Protein AF-F0F2A5-F1 (afdb_monomer_lite)

Organism: NCBI:txid888741

Foldseek 3Di:
DDDDDDDDDDDDDDDDPDDDPVPPPPDDDDDPPPDDPDDDDDDDDDDDDDDDDDDDDPDPDDPDDPPPPLAAKFKFWEFDQFKIWIDIPQDAIDIFTLDPVRLVVVVVVCVVVVHDLCRYEYEYEPPDPSVVSSLVSSVVVVHFYYYDYPVVLVVQVVVVVDDDDDPRVSRVSRSVCCVPVVHDTDDDDDPVVVVVVVVVVVVVVVVVVVVVVVVVVVPDDPVVD

Radius of gyration: 30.0 Å; chains: 1; bounding box: 107×62×60 Å

Structure (mmCIF, N/CA/C/O backbone):
data_AF-F0F2A5-F1
#
_entry.id   AF-F0F2A5-F1
#
loop_
_atom_site.group_PDB
_atom_site.id
_atom_site.type_symbol
_atom_site.label_atom_id
_atom_site.label_alt_id
_atom_site.label_comp_id
_atom_site.label_asym_id
_atom_site.label_entity_id
_atom_site.label_seq_id
_atom_site.pdbx_PDB_ins_code
_atom_site.Cartn_x
_atom_site.Cartn_y
_atom_site.Cartn_z
_atom_site.occupancy
_atom_site.B_iso_or_equiv
_atom_site.auth_seq_id
_atom_site.auth_comp_id
_atom_site.auth_asym_id
_atom_site.auth_atom_id
_atom_site.pdbx_PDB_model_num
ATOM 1 N N . MET A 1 1 ? 68.738 9.996 -1.872 1.00 34.84 1 MET A N 1
ATOM 2 C CA . MET A 1 1 ? 69.218 11.312 -2.338 1.00 34.84 1 MET A CA 1
ATOM 3 C C . MET A 1 1 ? 68.176 11.886 -3.279 1.00 34.84 1 MET A C 1
ATOM 5 O O . MET A 1 1 ? 67.928 11.238 -4.280 1.00 34.84 1 MET A O 1
ATOM 9 N N . LEU A 1 2 ? 67.623 13.049 -2.901 1.00 33.75 2 LEU A N 1
ATOM 10 C CA . LEU A 1 2 ? 66.872 14.049 -3.689 1.00 33.75 2 LEU A CA 1
ATOM 11 C C . LEU A 1 2 ? 65.630 13.606 -4.492 1.00 33.75 2 LEU A C 1
ATOM 13 O O . LEU A 1 2 ? 65.624 12.571 -5.130 1.00 33.75 2 LEU A O 1
ATOM 17 N N . ALA A 1 3 ? 64.565 14.391 -4.626 1.00 32.94 3 ALA A N 1
ATOM 18 C CA . ALA A 1 3 ? 64.032 15.548 -3.909 1.00 32.94 3 ALA A CA 1
ATOM 19 C C . ALA A 1 3 ? 62.610 15.774 -4.459 1.00 32.94 3 ALA A C 1
ATOM 21 O O . ALA A 1 3 ? 62.346 15.538 -5.638 1.00 32.94 3 ALA A O 1
ATOM 22 N N . CYS A 1 4 ? 61.713 16.243 -3.597 1.00 30.41 4 CYS A N 1
ATOM 23 C CA . CYS A 1 4 ? 60.381 16.722 -3.939 1.00 30.41 4 CYS A CA 1
ATOM 24 C C . CYS A 1 4 ? 60.422 17.899 -4.926 1.00 30.41 4 CYS A C 1
ATOM 26 O O . CYS A 1 4 ? 61.279 18.769 -4.807 1.00 30.41 4 CYS A O 1
ATOM 28 N N . ASN A 1 5 ? 59.401 18.009 -5.779 1.00 36.31 5 ASN A N 1
ATOM 29 C CA . ASN A 1 5 ? 58.806 19.305 -6.100 1.00 36.31 5 ASN A CA 1
ATOM 30 C C . ASN A 1 5 ? 57.316 19.131 -6.396 1.00 36.31 5 ASN A C 1
ATOM 32 O O . ASN A 1 5 ? 56.919 18.420 -7.317 1.00 36.31 5 ASN A O 1
ATOM 36 N N . GLY A 1 6 ? 56.498 19.753 -5.549 1.00 33.91 6 GLY A N 1
ATOM 37 C CA . GLY A 1 6 ? 55.050 19.708 -5.628 1.00 33.91 6 GLY A CA 1
ATOM 38 C C . GLY A 1 6 ? 54.470 20.732 -6.596 1.00 33.91 6 GLY A C 1
ATOM 39 O O . GLY A 1 6 ? 55.042 21.794 -6.827 1.00 33.91 6 GLY A O 1
ATOM 40 N N . LYS A 1 7 ? 53.259 20.433 -7.068 1.00 34.09 7 LYS A N 1
ATOM 41 C CA . LYS A 1 7 ? 52.213 21.428 -7.314 1.00 34.09 7 LYS A CA 1
ATOM 42 C C . LYS A 1 7 ? 50.876 20.842 -6.865 1.00 34.09 7 LYS A C 1
ATOM 44 O O . LYS A 1 7 ? 50.395 19.868 -7.432 1.00 34.09 7 LYS A O 1
ATOM 49 N N . GLN A 1 8 ? 50.304 21.441 -5.823 1.00 34.56 8 GLN A N 1
ATOM 50 C CA . GLN A 1 8 ? 48.885 21.336 -5.494 1.00 34.56 8 GLN A CA 1
ATOM 51 C C . GLN A 1 8 ? 48.076 22.108 -6.541 1.00 34.56 8 GLN A C 1
ATOM 53 O O . GLN A 1 8 ? 48.405 23.252 -6.852 1.00 34.56 8 GLN A O 1
ATOM 58 N N . VAL A 1 9 ? 46.991 21.508 -7.030 1.00 36.41 9 VAL A N 1
ATOM 59 C CA . VAL A 1 9 ? 45.884 22.226 -7.673 1.00 36.41 9 VAL A CA 1
ATOM 60 C C . VAL A 1 9 ? 44.571 21.585 -7.216 1.00 36.41 9 VAL A C 1
ATOM 62 O O . VAL A 1 9 ? 44.433 20.365 -7.221 1.00 36.41 9 VAL A O 1
ATOM 65 N N . ALA A 1 10 ? 43.661 22.429 -6.731 1.00 34.03 10 ALA A N 1
ATOM 66 C CA . ALA A 1 10 ? 42.375 22.102 -6.114 1.00 34.03 10 ALA A CA 1
ATOM 67 C C . ALA A 1 10 ? 41.340 21.532 -7.120 1.00 34.03 10 ALA A C 1
ATOM 69 O O . ALA A 1 10 ? 41.515 21.707 -8.328 1.00 34.03 10 ALA A O 1
ATOM 70 N N . PRO A 1 11 ? 40.248 20.881 -6.659 1.00 34.78 11 PRO A N 1
ATOM 71 C CA . PRO A 1 11 ? 39.279 20.231 -7.534 1.00 34.78 11 PRO A CA 1
ATOM 72 C C . PRO A 1 11 ? 38.278 21.259 -8.074 1.00 34.78 11 PRO A C 1
ATOM 74 O O . PRO A 1 11 ? 37.556 21.900 -7.312 1.00 34.78 11 PRO A O 1
ATOM 77 N N . ALA A 1 12 ? 38.218 21.408 -9.394 1.00 35.41 12 ALA A N 1
ATOM 78 C CA . ALA A 1 12 ? 37.236 22.252 -10.060 1.00 35.41 12 ALA A CA 1
ATOM 79 C C . ALA A 1 12 ? 36.215 21.390 -10.811 1.00 35.41 12 ALA A C 1
ATOM 81 O O . ALA A 1 12 ? 36.568 20.680 -11.745 1.00 35.41 12 ALA A O 1
ATOM 82 N N . GLY A 1 13 ? 34.946 21.525 -10.417 1.00 31.55 13 GLY A N 1
ATOM 83 C CA . GLY A 1 13 ? 33.798 21.389 -11.314 1.00 31.55 13 GLY A CA 1
ATOM 84 C C . GLY A 1 13 ? 33.311 19.969 -11.591 1.00 31.55 13 GLY A C 1
ATOM 85 O O . GLY A 1 13 ? 33.908 19.222 -12.357 1.00 31.55 13 GLY A O 1
ATOM 86 N N . GLY A 1 14 ? 32.144 19.636 -11.034 1.00 36.84 14 GLY A N 1
ATOM 87 C CA . GLY A 1 14 ? 31.365 18.475 -11.449 1.00 36.84 14 GLY A CA 1
ATOM 88 C C . GLY A 1 14 ? 31.035 18.548 -12.939 1.00 36.84 14 GLY A C 1
ATOM 89 O O . GLY A 1 14 ? 30.341 19.459 -13.390 1.00 36.84 14 GLY A O 1
ATOM 90 N N . GLN A 1 15 ? 31.527 17.575 -13.702 1.00 32.38 15 GLN A N 1
ATOM 91 C CA . GLN A 1 15 ? 31.054 17.336 -15.055 1.00 32.38 15 GLN A CA 1
ATOM 92 C C . GLN A 1 15 ? 29.705 16.627 -14.971 1.00 32.38 15 GLN A C 1
ATOM 94 O O . GLN A 1 15 ? 29.589 15.511 -14.465 1.00 32.38 15 GLN A O 1
ATOM 99 N N . ALA A 1 16 ? 28.679 17.315 -15.463 1.00 36.19 16 ALA A N 1
ATOM 100 C CA . ALA A 1 16 ? 27.407 16.713 -15.802 1.00 36.19 16 ALA A CA 1
ATOM 101 C C . ALA A 1 16 ? 27.657 15.517 -16.732 1.00 36.19 16 ALA A C 1
ATOM 103 O O . ALA A 1 16 ? 28.331 15.638 -17.756 1.00 36.19 16 ALA A O 1
ATOM 104 N N . PHE A 1 17 ? 27.125 14.363 -16.342 1.00 32.00 17 PHE A N 1
ATOM 105 C CA . PHE A 1 17 ? 27.156 13.127 -17.110 1.00 32.00 17 PHE A CA 1
ATOM 106 C C . PHE A 1 17 ? 26.216 13.294 -18.318 1.00 32.00 17 PHE A C 1
ATOM 108 O O . PHE A 1 17 ? 25.032 12.970 -18.259 1.00 32.00 17 PHE A O 1
ATOM 115 N N . TRP A 1 18 ?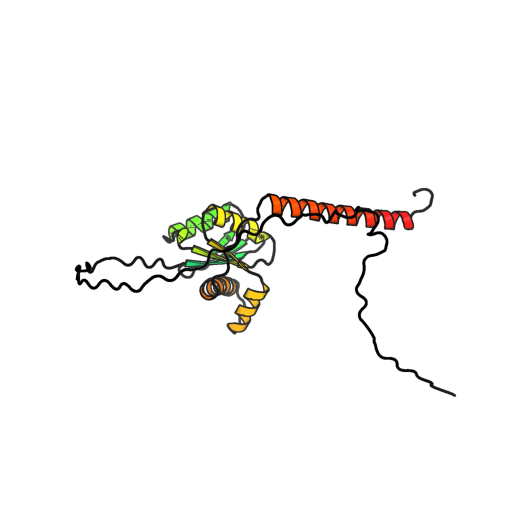 26.713 13.912 -19.389 1.00 32.75 18 TRP A N 1
ATOM 116 C CA . TRP A 1 18 ? 26.010 13.991 -20.669 1.00 32.75 18 TRP A CA 1
ATOM 117 C C . TRP A 1 18 ? 26.040 12.612 -21.346 1.00 32.75 18 TRP A C 1
ATOM 119 O O . TRP A 1 18 ? 27.071 11.936 -21.286 1.00 32.75 18 TRP A O 1
ATOM 129 N N . PRO A 1 19 ? 24.945 12.151 -21.976 1.00 39.91 19 PRO A N 1
ATOM 130 C CA . PRO A 1 19 ? 24.911 10.820 -22.563 1.00 39.91 19 PRO A CA 1
ATOM 131 C C . PRO A 1 19 ? 25.850 10.728 -23.775 1.00 39.91 19 PRO A C 1
ATOM 133 O O . PRO A 1 19 ? 26.083 11.705 -24.488 1.00 39.91 19 PRO A O 1
ATOM 136 N N . HIS A 1 20 ? 26.376 9.521 -23.994 1.00 40.44 20 HIS A N 1
ATOM 137 C CA . HIS A 1 20 ? 27.252 9.140 -25.104 1.00 40.44 20 HIS A CA 1
ATOM 138 C C . HIS A 1 20 ? 26.729 9.642 -26.478 1.00 40.44 20 HIS A C 1
ATOM 140 O O . HIS A 1 20 ? 25.516 9.648 -26.708 1.00 40.44 20 HIS A O 1
ATOM 146 N N . PRO A 1 21 ? 27.615 9.971 -27.443 1.00 44.00 21 PRO A N 1
ATOM 147 C CA . PRO A 1 21 ? 27.269 10.539 -28.759 1.00 44.00 21 PRO A CA 1
ATOM 148 C C . PRO A 1 21 ? 26.365 9.673 -29.661 1.00 44.00 21 PRO A C 1
ATOM 150 O O . PRO A 1 21 ? 25.953 10.115 -30.732 1.00 44.00 21 PRO A O 1
ATOM 153 N N . THR A 1 22 ? 26.007 8.456 -29.250 1.00 48.22 22 THR A N 1
ATOM 154 C CA . THR A 1 22 ? 25.035 7.599 -29.947 1.00 48.22 22 THR A CA 1
ATOM 155 C C . THR A 1 22 ? 23.576 8.011 -29.715 1.00 48.22 22 THR A C 1
ATOM 157 O O . THR A 1 22 ? 22.706 7.607 -30.485 1.00 48.22 22 THR A O 1
ATOM 160 N N . TYR A 1 23 ? 23.293 8.863 -28.722 1.00 43.56 23 TYR A N 1
ATOM 161 C CA . TYR A 1 23 ? 21.927 9.252 -28.342 1.00 43.56 23 TYR A CA 1
ATOM 162 C C . TYR A 1 23 ? 21.197 10.112 -29.399 1.00 43.56 23 TYR A C 1
ATOM 164 O O . TYR A 1 23 ? 19.971 10.103 -29.472 1.00 43.56 23 TYR A O 1
ATOM 172 N N . ALA A 1 24 ? 21.932 10.821 -30.264 1.00 42.78 24 ALA A N 1
ATOM 173 C CA . ALA A 1 24 ? 21.365 11.785 -31.215 1.00 42.78 24 ALA A CA 1
ATOM 174 C C . ALA A 1 24 ? 20.852 11.179 -32.540 1.00 42.78 24 ALA A C 1
ATOM 176 O O . ALA A 1 24 ? 20.205 11.879 -33.313 1.00 42.78 24 ALA A O 1
ATOM 177 N N . LYS A 1 25 ? 21.132 9.899 -32.836 1.00 44.09 25 LYS A N 1
ATOM 178 C CA . LYS A 1 25 ? 20.792 9.287 -34.140 1.00 44.09 25 LYS A CA 1
ATOM 179 C C . LYS A 1 25 ? 19.438 8.571 -34.192 1.00 44.09 25 LYS A C 1
ATOM 181 O O . LYS A 1 25 ? 19.001 8.220 -35.281 1.00 44.09 25 LYS A O 1
ATOM 186 N N . ILE A 1 26 ? 18.788 8.333 -33.051 1.00 47.97 26 ILE A N 1
ATOM 187 C CA . ILE A 1 26 ? 17.605 7.451 -32.979 1.00 47.97 26 ILE A CA 1
ATOM 188 C C . ILE A 1 26 ? 16.279 8.237 -32.938 1.00 47.97 26 ILE A C 1
ATOM 190 O O . ILE A 1 26 ? 15.243 7.695 -33.310 1.00 47.97 26 ILE A O 1
ATOM 194 N N . TYR A 1 27 ? 16.292 9.524 -32.576 1.00 38.72 27 TYR A N 1
ATOM 195 C CA . TYR A 1 27 ? 15.081 10.352 -32.500 1.00 38.72 27 TYR A CA 1
ATOM 196 C C . TYR A 1 27 ? 15.219 11.613 -33.371 1.00 38.72 27 TYR A C 1
ATOM 198 O O . TYR A 1 27 ? 16.133 12.401 -33.123 1.00 38.72 27 TYR A O 1
ATOM 206 N N . PRO A 1 28 ? 14.344 11.852 -34.371 1.00 44.12 28 PRO A N 1
ATOM 207 C CA . PRO A 1 28 ? 14.280 13.156 -35.026 1.00 44.12 28 PRO A CA 1
ATOM 208 C C . PRO A 1 28 ? 13.810 14.227 -34.022 1.00 44.12 28 PRO A C 1
ATOM 210 O O . PRO A 1 28 ? 13.058 13.906 -33.095 1.00 44.12 28 PRO A O 1
ATOM 213 N N . PRO A 1 29 ? 14.234 15.496 -34.173 1.00 45.19 29 PRO A N 1
ATOM 214 C CA . PRO A 1 29 ? 13.817 16.568 -33.277 1.00 45.19 29 PRO A CA 1
ATOM 215 C C . PRO A 1 29 ? 12.296 16.745 -33.352 1.00 45.19 29 PRO A C 1
ATOM 217 O O . PRO A 1 29 ? 11.727 16.926 -34.426 1.00 45.19 29 PRO A O 1
ATOM 220 N N . TYR A 1 30 ? 11.636 16.679 -32.200 1.00 47.25 30 TYR A N 1
ATOM 221 C CA . TYR A 1 30 ? 10.220 17.003 -32.060 1.00 47.25 30 TYR A CA 1
ATOM 222 C C . TYR A 1 30 ? 9.990 18.482 -32.418 1.00 47.25 30 TYR A C 1
ATOM 224 O O . TYR A 1 30 ? 10.657 19.369 -31.883 1.00 47.25 30 TYR A O 1
ATOM 232 N N . ASP A 1 31 ? 9.052 18.745 -33.332 1.00 40.72 31 ASP A N 1
ATOM 233 C CA . ASP A 1 31 ? 8.634 20.098 -33.718 1.00 40.72 31 ASP A CA 1
ATOM 234 C C . ASP A 1 31 ? 7.967 20.786 -32.517 1.00 40.72 31 ASP A C 1
ATOM 236 O O . ASP A 1 31 ? 6.929 20.352 -32.017 1.00 40.72 31 ASP A O 1
ATOM 240 N N . THR A 1 32 ? 8.586 21.854 -32.016 1.00 43.62 32 THR A N 1
ATOM 241 C CA . THR A 1 32 ? 8.135 22.618 -30.844 1.00 43.62 32 THR A CA 1
ATOM 242 C C . THR A 1 32 ? 7.070 23.667 -31.169 1.00 43.62 32 THR A C 1
ATOM 244 O O . THR A 1 32 ? 6.751 24.509 -30.327 1.00 43.62 32 THR A O 1
ATOM 247 N N . ARG A 1 33 ? 6.448 23.629 -32.351 1.00 40.69 33 ARG A N 1
ATOM 248 C CA . ARG A 1 33 ? 5.347 24.535 -32.706 1.00 40.69 33 ARG A CA 1
ATOM 249 C C . ARG A 1 33 ? 3.992 24.048 -32.188 1.00 40.69 33 ARG A C 1
ATOM 251 O O . ARG A 1 33 ? 3.085 23.750 -32.956 1.00 40.69 33 ARG A O 1
ATOM 258 N N . ILE A 1 34 ? 3.822 24.057 -30.865 1.00 38.38 34 ILE A N 1
ATOM 259 C CA . ILE A 1 34 ? 2.492 24.162 -30.250 1.00 38.38 34 ILE A CA 1
ATOM 260 C C . ILE A 1 34 ? 2.222 25.649 -30.030 1.00 38.38 34 ILE A C 1
ATOM 262 O O . ILE A 1 34 ? 2.740 26.281 -29.112 1.00 38.38 34 ILE A O 1
ATOM 266 N N . THR A 1 35 ? 1.434 26.221 -30.931 1.00 38.34 35 THR A N 1
ATOM 267 C CA . THR A 1 35 ? 0.917 27.582 -30.844 1.00 38.34 35 THR A CA 1
ATOM 268 C C . THR A 1 35 ? -0.012 27.715 -29.634 1.00 38.34 35 THR A C 1
ATOM 270 O O . THR A 1 35 ? -0.999 26.999 -29.479 1.00 38.34 35 THR A O 1
ATOM 273 N N . CYS A 1 36 ? 0.310 28.660 -28.750 1.00 33.16 36 CYS A N 1
ATOM 274 C CA . CYS A 1 36 ? -0.519 29.054 -27.617 1.00 33.16 36 CYS A CA 1
ATOM 275 C C . CYS A 1 36 ? -1.797 29.750 -28.112 1.00 33.16 36 CYS A C 1
ATOM 277 O O . CYS A 1 36 ? -1.797 30.953 -28.365 1.00 33.16 36 CYS A O 1
ATOM 279 N N . ILE A 1 37 ? -2.897 29.011 -28.225 1.00 36.31 37 ILE A N 1
ATOM 280 C CA . ILE A 1 37 ? -4.232 29.570 -28.460 1.00 36.31 37 ILE A CA 1
ATOM 281 C C . ILE A 1 37 ? -4.935 29.846 -27.121 1.00 36.31 37 ILE A C 1
ATOM 283 O O . ILE A 1 37 ? -5.315 28.932 -26.399 1.00 36.31 37 ILE A O 1
ATOM 287 N N . GLY A 1 38 ? -5.123 31.137 -26.822 1.00 34.12 38 GLY A N 1
ATOM 288 C CA . GLY A 1 38 ? -6.302 31.664 -26.123 1.00 34.12 38 GLY A CA 1
ATOM 289 C C . GLY A 1 38 ? -6.375 31.529 -24.597 1.00 34.12 38 GLY A C 1
ATOM 290 O O . GLY A 1 38 ? -7.174 30.754 -24.078 1.00 34.12 38 GLY A O 1
ATOM 291 N N . ARG A 1 39 ? -5.674 32.397 -23.853 1.00 37.00 39 ARG A N 1
ATOM 292 C CA . ARG A 1 39 ? -6.080 32.739 -22.475 1.00 37.00 39 ARG A CA 1
ATOM 293 C C . ARG A 1 39 ? -7.259 33.716 -22.537 1.00 37.00 39 ARG A C 1
ATOM 295 O O . ARG A 1 39 ? -7.092 34.841 -23.001 1.00 37.00 39 ARG A O 1
ATOM 302 N N . LYS A 1 40 ? -8.445 33.304 -22.075 1.00 40.12 40 LYS A N 1
ATOM 303 C CA . LYS A 1 40 ? -9.566 34.230 -21.831 1.00 40.12 40 LYS A CA 1
ATOM 304 C C . LYS A 1 40 ? -9.252 35.122 -20.613 1.00 40.12 40 LYS A C 1
ATOM 306 O O . LYS A 1 40 ? -8.688 34.613 -19.645 1.00 40.12 40 LYS A O 1
ATOM 311 N N . PRO A 1 41 ? -9.603 36.420 -20.630 1.00 37.41 41 PRO A N 1
ATOM 312 C CA . PRO A 1 41 ? -9.385 37.316 -19.496 1.00 37.41 41 PRO A CA 1
ATOM 313 C C . PRO A 1 41 ? -10.382 37.062 -18.352 1.00 37.41 41 PRO A C 1
ATOM 315 O O . PRO A 1 41 ? -11.570 36.837 -18.588 1.00 37.41 41 PRO A O 1
ATOM 318 N N . CYS A 1 42 ? -9.893 37.132 -17.109 1.00 34.88 42 CYS A N 1
ATOM 319 C CA . CYS A 1 42 ? -10.711 37.119 -15.893 1.00 34.88 42 CYS A CA 1
ATOM 320 C C . CYS A 1 42 ? -11.604 38.375 -15.814 1.00 34.88 42 CYS A C 1
ATOM 322 O O . CYS A 1 42 ? -11.099 39.482 -16.026 1.00 34.88 42 CYS A O 1
ATOM 324 N N . PRO A 1 43 ? -12.898 38.251 -15.468 1.00 38.31 43 PRO A N 1
ATOM 325 C CA . PRO A 1 43 ? -13.760 39.403 -15.258 1.00 38.31 43 PRO A CA 1
ATOM 326 C C . PRO A 1 43 ? -13.485 40.066 -13.901 1.00 38.31 43 PRO A C 1
ATOM 328 O O . PRO A 1 43 ? -13.274 39.409 -12.882 1.00 38.31 43 PRO A O 1
ATOM 331 N N . LYS A 1 44 ? -13.477 41.401 -13.926 1.00 38.66 44 LYS A N 1
ATOM 332 C CA . LYS A 1 44 ? -13.282 42.296 -12.783 1.00 38.66 44 LYS A CA 1
ATOM 333 C C . LYS A 1 44 ? -14.401 42.094 -11.757 1.00 38.66 44 LYS A C 1
ATOM 335 O O . LYS A 1 44 ? -15.576 42.152 -12.109 1.00 38.66 44 LYS A O 1
ATOM 340 N N . ILE A 1 45 ? -14.027 41.899 -10.494 1.00 39.69 45 ILE A N 1
ATOM 341 C CA . ILE A 1 45 ? -14.958 41.846 -9.364 1.00 39.69 45 ILE A CA 1
ATOM 342 C C . ILE A 1 45 ? -15.423 43.280 -9.089 1.00 39.69 45 ILE A C 1
ATOM 344 O O . ILE A 1 45 ? -14.657 44.113 -8.606 1.00 39.69 45 ILE A O 1
ATOM 348 N N . GLY A 1 46 ? -16.661 43.569 -9.486 1.00 34.69 46 GLY A N 1
ATOM 349 C CA . GLY A 1 46 ? -17.376 44.800 -9.175 1.00 34.69 46 GLY A CA 1
ATOM 350 C C . GLY A 1 46 ? -17.964 44.756 -7.767 1.00 34.69 46 GLY A C 1
ATOM 351 O O . GLY A 1 46 ? -18.446 43.722 -7.307 1.00 34.69 46 GLY A O 1
ATOM 352 N N . ALA A 1 47 ? -17.891 45.900 -7.100 1.00 44.06 47 ALA A N 1
ATOM 353 C CA . ALA A 1 47 ? -18.423 46.160 -5.777 1.00 44.06 47 ALA A CA 1
ATOM 354 C C . ALA A 1 47 ? -19.953 46.011 -5.717 1.00 44.06 47 ALA A C 1
ATOM 356 O O . ALA A 1 47 ? -20.670 46.678 -6.453 1.00 44.06 47 ALA A O 1
ATOM 357 N N . TYR A 1 48 ? -20.426 45.207 -4.768 1.00 37.00 48 TYR A N 1
ATOM 358 C CA . TYR A 1 48 ? -21.772 45.238 -4.188 1.00 37.00 48 TYR A CA 1
ATOM 359 C C . TYR A 1 48 ? -21.560 44.821 -2.724 1.00 37.00 48 TYR A C 1
ATOM 361 O O . TYR A 1 48 ? -20.903 43.821 -2.464 1.00 37.00 48 TYR A O 1
ATOM 369 N N . GLY A 1 49 ? -21.907 45.590 -1.700 1.00 34.34 49 GLY A N 1
ATOM 370 C CA . GLY A 1 49 ? -23.187 46.239 -1.470 1.00 34.34 49 GLY A CA 1
ATOM 371 C C . GLY A 1 49 ? -23.683 45.698 -0.128 1.00 34.34 49 GLY A C 1
ATOM 372 O O . GLY A 1 49 ? -24.156 44.571 -0.046 1.00 34.34 49 GLY A O 1
ATOM 373 N N . PHE A 1 50 ? -23.470 46.478 0.930 1.00 37.03 50 PHE A N 1
ATOM 374 C CA . PHE A 1 50 ? -23.963 46.240 2.286 1.00 37.03 50 PHE A CA 1
ATOM 375 C C . PHE A 1 50 ? -25.488 46.037 2.256 1.00 37.03 50 PHE A C 1
ATOM 377 O O . PHE A 1 50 ? -26.210 46.943 1.845 1.00 37.03 50 PHE A O 1
ATOM 384 N N . PHE A 1 51 ? -25.992 44.896 2.729 1.00 33.03 51 PHE A N 1
ATOM 385 C CA . PHE A 1 51 ? -27.401 44.768 3.107 1.00 33.03 51 PHE A CA 1
ATOM 386 C C . PHE A 1 51 ? -27.545 43.741 4.234 1.00 33.03 51 PHE A C 1
ATOM 388 O O . PHE A 1 51 ? -27.495 42.534 4.018 1.00 33.03 51 PHE A O 1
ATOM 395 N N . LEU A 1 52 ? -27.678 44.241 5.463 1.00 36.00 52 LEU A N 1
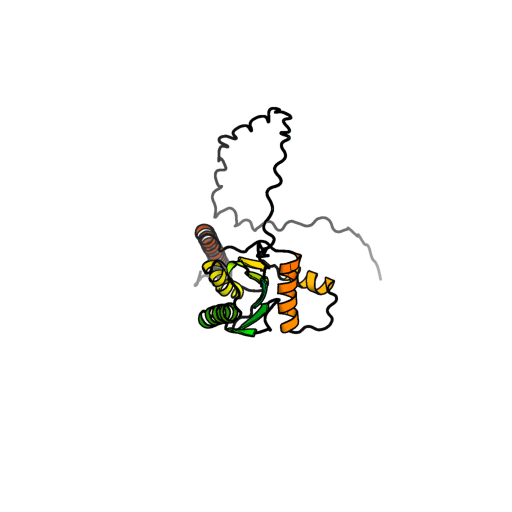ATOM 396 C CA . LEU A 1 52 ? -28.129 43.463 6.613 1.00 36.00 52 LEU A CA 1
ATOM 397 C C . LEU A 1 52 ? -29.661 43.415 6.589 1.00 36.00 52 LEU A C 1
ATOM 399 O O . LEU A 1 52 ? -30.276 44.478 6.694 1.00 36.00 52 LEU A O 1
ATOM 403 N N . PRO A 1 53 ? -30.304 42.239 6.578 1.00 42.38 53 PRO A N 1
ATOM 404 C CA . PRO A 1 53 ? -31.663 42.124 7.060 1.00 42.38 53 PRO A CA 1
ATOM 405 C C . PRO A 1 53 ? -31.627 41.733 8.541 1.00 42.38 53 PRO A C 1
ATOM 407 O O . PRO A 1 53 ? -31.261 40.619 8.913 1.00 42.38 53 PRO A O 1
ATOM 410 N N . LYS A 1 54 ? -32.056 42.661 9.402 1.00 45.38 54 LYS A N 1
ATOM 411 C CA . LYS A 1 54 ? -32.742 42.276 10.638 1.00 45.38 54 LYS A CA 1
ATOM 412 C C . LYS A 1 54 ? -34.012 41.546 10.212 1.00 45.38 54 LYS A C 1
ATOM 414 O O . LYS A 1 54 ? -34.727 42.093 9.391 1.00 45.38 54 LYS A O 1
ATOM 419 N N . HIS A 1 55 ? -34.301 40.378 10.774 1.00 43.69 55 HIS A N 1
ATOM 420 C CA . HIS A 1 55 ? -35.588 40.103 11.412 1.00 43.69 55 HIS A CA 1
ATOM 421 C C . HIS A 1 55 ? -35.500 38.817 12.237 1.00 43.69 55 HIS A C 1
ATOM 423 O O . HIS A 1 55 ? -34.911 37.813 11.850 1.00 43.69 55 HIS A O 1
ATOM 429 N N . ASN A 1 56 ? -36.062 38.945 13.431 1.00 48.31 56 ASN A N 1
ATOM 430 C CA . ASN A 1 56 ? -36.110 37.995 14.520 1.00 48.31 56 ASN A CA 1
ATOM 431 C C . ASN A 1 56 ? -37.102 36.873 14.174 1.00 48.31 56 ASN A C 1
ATOM 433 O O . ASN A 1 56 ? -38.282 37.150 13.973 1.00 48.31 56 ASN A O 1
ATOM 437 N N . SER A 1 57 ? -36.657 35.620 14.162 1.00 39.03 57 SER A N 1
ATOM 438 C CA . SER A 1 57 ? -37.552 34.466 14.269 1.00 39.03 57 SER A CA 1
ATOM 439 C C . SER A 1 57 ? -36.867 33.396 15.110 1.00 39.03 57 SER A C 1
ATOM 441 O O . SER A 1 57 ? -36.059 32.609 14.617 1.00 39.03 57 SER A O 1
ATOM 443 N N . ILE A 1 58 ? -37.175 33.403 16.405 1.00 47.72 58 ILE A N 1
ATOM 444 C CA . ILE A 1 58 ? -36.850 32.318 17.327 1.00 47.72 58 ILE A CA 1
ATOM 445 C C . ILE A 1 58 ? -37.768 31.151 16.942 1.00 47.72 58 ILE A C 1
ATOM 447 O O . ILE A 1 58 ? -38.888 31.037 17.428 1.00 47.72 58 ILE A O 1
ATOM 451 N N . MET A 1 59 ? -37.323 30.320 16.001 1.00 36.59 59 MET A N 1
ATOM 452 C CA . MET A 1 59 ? -37.908 29.001 15.781 1.00 36.59 59 MET A CA 1
ATOM 453 C C . MET A 1 59 ? -37.311 28.078 16.839 1.00 36.59 59 MET A C 1
ATOM 455 O O . MET A 1 59 ? -36.102 27.849 16.857 1.00 36.59 59 MET A O 1
ATOM 459 N N . ALA A 1 60 ? -38.162 27.597 17.743 1.00 43.75 60 ALA A N 1
ATOM 460 C CA . ALA A 1 60 ? -37.813 26.617 18.757 1.00 43.75 60 ALA A CA 1
ATOM 461 C C . ALA A 1 60 ? -37.101 25.417 18.110 1.00 43.75 60 ALA A C 1
ATOM 463 O O . ALA A 1 60 ? -37.691 24.653 17.344 1.00 43.75 60 ALA A O 1
ATOM 464 N N . THR A 1 61 ? -35.812 25.253 18.400 1.00 46.84 61 THR A N 1
ATOM 465 C CA . THR A 1 61 ? -35.058 24.067 18.014 1.00 46.84 61 THR A CA 1
ATOM 466 C C . THR A 1 61 ? -35.490 22.910 18.908 1.00 46.84 61 THR A C 1
ATOM 468 O O . THR A 1 61 ? -35.273 22.910 20.116 1.00 46.84 61 THR A O 1
ATOM 471 N N . SER A 1 62 ? -36.134 21.917 18.294 1.00 49.44 62 SER A N 1
ATOM 472 C CA . SER A 1 62 ? -36.435 20.625 18.915 1.00 49.44 62 SER A CA 1
ATOM 473 C C . SER A 1 62 ? -35.173 20.046 19.585 1.00 49.44 62 SER A C 1
ATOM 475 O O . SER A 1 62 ? -34.141 19.932 18.914 1.00 49.44 62 SER A O 1
ATOM 477 N N . PRO A 1 63 ? -35.217 19.651 20.874 1.00 52.03 63 PRO A N 1
ATOM 478 C CA . PRO A 1 63 ? -34.034 19.243 21.636 1.00 52.03 63 PRO A CA 1
ATOM 479 C C . PRO A 1 63 ? -33.529 17.833 21.285 1.00 52.03 63 PRO A C 1
ATOM 481 O O . PRO A 1 63 ? -32.642 17.315 21.954 1.00 52.03 63 PRO A O 1
ATOM 484 N N . ASN A 1 64 ? -34.069 17.190 20.245 1.00 53.41 64 ASN A N 1
ATOM 485 C CA . ASN A 1 64 ? -33.751 15.802 19.913 1.00 53.41 64 ASN A CA 1
ATOM 486 C C . ASN A 1 64 ? -33.388 15.610 18.438 1.00 53.41 64 ASN A C 1
ATOM 488 O O . ASN A 1 64 ? -33.859 14.698 17.760 1.00 53.41 64 ASN A O 1
ATOM 492 N N . ARG A 1 65 ? -32.521 16.479 17.916 1.00 47.88 65 ARG A N 1
ATOM 493 C CA . ARG A 1 65 ? -31.743 16.120 16.733 1.00 47.88 65 ARG A CA 1
ATOM 494 C C . ARG A 1 65 ? -30.533 15.341 17.229 1.00 47.88 65 ARG A C 1
ATOM 496 O O . ARG A 1 65 ? -29.581 15.947 17.711 1.00 47.88 65 ARG A O 1
ATOM 503 N N . LYS A 1 66 ? -30.559 14.006 17.115 1.00 49.53 66 LYS A N 1
ATOM 504 C CA . LYS A 1 66 ? -29.330 13.207 17.207 1.00 49.53 66 LYS A CA 1
ATOM 505 C C . LYS A 1 66 ? -28.343 13.803 16.209 1.00 49.53 66 LYS A C 1
ATOM 507 O O . LYS A 1 66 ? -28.531 13.692 14.998 1.00 49.53 66 LYS A O 1
ATOM 512 N N . VAL A 1 67 ? -27.333 14.502 16.709 1.00 50.25 67 VAL A N 1
ATOM 513 C CA . VAL A 1 67 ? -26.206 14.918 15.889 1.00 50.25 67 VAL A CA 1
ATOM 514 C C . VAL A 1 67 ? -25.495 13.618 15.535 1.00 50.25 67 VAL A C 1
ATOM 516 O O . VAL A 1 67 ? -24.786 13.053 16.360 1.00 50.25 67 VAL A O 1
ATOM 519 N N . CYS A 1 68 ? -25.742 13.092 14.334 1.00 46.53 68 CYS A N 1
ATOM 520 C CA . CYS A 1 68 ? -24.892 12.066 13.743 1.00 46.53 68 CYS A CA 1
ATOM 521 C C . CYS A 1 68 ? -23.549 12.732 13.454 1.00 46.53 68 CYS A C 1
ATOM 523 O O . CYS A 1 68 ? -23.289 13.195 12.346 1.00 46.53 68 CYS A O 1
ATOM 525 N N . THR A 1 69 ? -22.708 12.853 14.478 1.00 49.41 69 THR A N 1
ATOM 526 C CA . THR A 1 69 ? -21.291 13.111 14.278 1.00 49.41 69 THR A CA 1
ATOM 527 C C . THR A 1 69 ? -20.771 11.925 13.480 1.00 49.41 69 THR A C 1
ATOM 529 O O . THR A 1 69 ? -20.678 10.817 14.005 1.00 49.41 69 THR A O 1
ATOM 532 N N . MET A 1 70 ? -20.523 12.126 12.186 1.00 63.78 70 MET A N 1
ATOM 533 C CA . MET A 1 70 ? -19.907 11.122 11.323 1.00 63.78 70 MET A CA 1
ATOM 534 C C . MET A 1 70 ? -18.461 10.955 11.788 1.00 63.78 70 MET A C 1
ATOM 536 O O . MET A 1 70 ? -17.558 11.635 11.310 1.00 63.78 70 MET A O 1
ATOM 540 N N . THR A 1 71 ? -18.251 10.115 12.799 1.00 83.50 71 THR A N 1
ATOM 541 C CA . THR A 1 71 ? -16.916 9.819 13.308 1.00 83.50 71 THR A CA 1
ATOM 542 C C . THR A 1 71 ? -16.171 9.039 12.238 1.00 83.50 71 THR A C 1
ATOM 544 O O . THR A 1 71 ? -16.533 7.904 11.934 1.00 83.50 71 THR A O 1
ATOM 547 N N . THR A 1 72 ? -15.148 9.660 11.657 1.00 89.88 72 THR A N 1
ATOM 548 C CA . THR A 1 72 ? -14.241 8.993 10.723 1.00 89.88 72 THR A CA 1
ATOM 549 C C . THR A 1 72 ? -13.476 7.893 11.449 1.00 89.88 72 THR A C 1
ATOM 551 O O . THR A 1 72 ? -12.925 8.104 12.535 1.00 89.88 72 THR A O 1
ATOM 554 N N . ILE A 1 73 ? -13.438 6.718 10.836 1.00 94.50 73 ILE A N 1
ATOM 555 C CA . ILE A 1 73 ? -12.718 5.540 11.301 1.00 94.50 73 ILE A CA 1
ATOM 556 C C . ILE A 1 73 ? -11.441 5.434 10.483 1.00 94.50 73 ILE A C 1
ATOM 558 O O . ILE A 1 73 ? -11.473 5.425 9.254 1.00 94.50 73 ILE A O 1
ATOM 562 N N . TYR A 1 74 ? -10.310 5.373 11.172 1.00 95.62 74 TYR A N 1
ATOM 563 C CA . TYR A 1 74 ? -9.003 5.322 10.530 1.00 95.62 74 TYR A CA 1
ATOM 564 C C . TYR A 1 74 ? -8.514 3.883 10.527 1.00 95.62 74 TYR A C 1
ATOM 566 O O . TYR A 1 74 ? -8.358 3.282 11.590 1.00 95.62 74 TYR A O 1
ATOM 574 N N . LEU A 1 75 ? -8.298 3.340 9.332 1.00 96.25 75 LEU A N 1
ATOM 575 C CA . LEU A 1 75 ? -7.842 1.971 9.115 1.00 96.25 75 LEU A CA 1
ATOM 576 C C . LEU A 1 75 ? -6.366 2.002 8.707 1.00 96.25 75 LEU A C 1
ATOM 578 O O . LEU A 1 75 ? -6.022 2.485 7.633 1.00 96.25 75 LEU A O 1
ATOM 582 N N . GLY A 1 76 ? -5.489 1.501 9.569 1.00 96.31 76 GLY A N 1
ATOM 583 C CA . GLY A 1 76 ? -4.083 1.286 9.236 1.00 96.31 76 GLY A CA 1
ATOM 584 C C . GLY A 1 76 ? -3.912 -0.061 8.547 1.00 96.31 76 GLY A C 1
ATOM 585 O O . GLY A 1 76 ? -4.499 -1.049 8.991 1.00 96.31 76 GLY A O 1
ATOM 586 N N . LEU A 1 77 ? -3.113 -0.092 7.485 1.00 95.75 77 LEU A N 1
ATOM 587 C CA . LEU A 1 77 ? -2.779 -1.294 6.729 1.00 95.75 77 LEU A CA 1
ATOM 588 C C . LEU A 1 77 ? -1.256 -1.391 6.587 1.00 95.75 77 LEU A C 1
ATOM 590 O O . LEU A 1 77 ? -0.634 -0.506 5.990 1.00 95.75 77 LEU A O 1
ATOM 594 N N . ASP A 1 78 ? -0.674 -2.475 7.089 1.00 95.00 78 ASP A N 1
ATOM 595 C CA . ASP A 1 78 ? 0.688 -2.889 6.758 1.00 95.00 78 ASP A CA 1
ATOM 596 C C . ASP A 1 78 ? 0.628 -4.099 5.822 1.00 95.00 78 ASP A C 1
ATOM 598 O O . ASP A 1 78 ? -0.040 -5.096 6.103 1.00 95.00 78 ASP A O 1
ATOM 602 N N . ILE A 1 79 ? 1.250 -3.974 4.652 1.00 95.06 79 ILE A N 1
ATOM 603 C CA . ILE A 1 79 ? 1.001 -4.856 3.512 1.00 95.06 79 ILE A CA 1
ATOM 604 C C . ILE A 1 79 ? 2.291 -5.571 3.148 1.00 95.06 79 ILE A C 1
ATOM 606 O O . ILE A 1 79 ? 3.254 -4.974 2.666 1.00 95.06 79 ILE A O 1
ATOM 610 N N . SER A 1 80 ? 2.272 -6.887 3.315 1.00 93.38 80 SER A N 1
ATOM 611 C CA . SER A 1 80 ? 3.325 -7.774 2.840 1.00 93.38 80 SER A CA 1
ATOM 612 C C . SER A 1 80 ? 2.886 -8.497 1.563 1.00 93.38 80 SER A C 1
ATOM 614 O O . SER A 1 80 ? 1.800 -8.265 1.031 1.00 93.38 80 SER A O 1
ATOM 616 N N . LYS A 1 81 ? 3.737 -9.394 1.059 1.00 93.00 81 LYS A N 1
ATOM 617 C CA . LYS A 1 81 ? 3.423 -10.194 -0.127 1.00 93.00 81 LYS A CA 1
ATOM 618 C C . LYS A 1 81 ? 2.143 -11.017 0.056 1.00 93.00 81 LYS A C 1
ATOM 620 O O . LYS A 1 81 ? 1.263 -10.922 -0.789 1.00 93.00 81 LYS A O 1
ATOM 625 N N . ASP A 1 82 ? 2.051 -11.770 1.152 1.00 94.44 82 ASP A N 1
ATOM 626 C CA . ASP A 1 82 ? 1.015 -12.797 1.342 1.00 94.44 82 ASP A CA 1
ATOM 627 C C . ASP A 1 82 ? -0.019 -12.422 2.418 1.00 94.44 82 ASP A C 1
ATOM 629 O O . ASP A 1 82 ? -1.125 -12.961 2.427 1.00 94.44 82 ASP A O 1
ATOM 633 N N . LYS A 1 83 ? 0.309 -11.477 3.309 1.00 95.44 83 LYS A N 1
ATOM 634 C CA . LYS A 1 83 ? -0.561 -11.032 4.409 1.00 95.44 83 LYS A CA 1
ATOM 635 C C . LYS A 1 83 ? -0.700 -9.514 4.485 1.00 95.44 83 LYS A C 1
ATOM 637 O O . LYS A 1 83 ? 0.222 -8.779 4.121 1.00 95.44 83 LYS A O 1
ATOM 642 N N . ILE A 1 84 ? -1.825 -9.071 5.026 1.00 95.75 84 ILE A N 1
ATOM 643 C CA . ILE A 1 84 ? -2.109 -7.688 5.388 1.00 95.75 84 ILE A CA 1
ATOM 644 C C . ILE A 1 84 ? -2.445 -7.652 6.875 1.00 95.75 84 ILE A C 1
ATOM 646 O O . ILE A 1 84 ? -3.411 -8.277 7.314 1.00 95.75 84 ILE A O 1
ATOM 650 N N . ASP A 1 85 ? -1.660 -6.902 7.636 1.00 95.44 85 ASP A N 1
ATOM 651 C CA . ASP A 1 85 ? -1.914 -6.617 9.041 1.00 95.44 85 ASP A CA 1
ATOM 652 C C . ASP A 1 85 ? -2.723 -5.317 9.136 1.00 95.44 85 ASP A C 1
ATOM 654 O O . ASP A 1 85 ? -2.392 -4.302 8.518 1.00 95.44 85 ASP A O 1
ATOM 658 N N . THR A 1 86 ? -3.839 -5.355 9.863 1.00 95.25 86 THR A N 1
ATOM 659 C CA . THR A 1 86 ? -4.822 -4.265 9.873 1.00 95.25 86 THR A CA 1
ATOM 660 C C . THR A 1 86 ? -5.263 -3.920 11.285 1.00 95.25 86 THR A C 1
ATOM 662 O O . THR A 1 86 ? -5.400 -4.790 12.147 1.00 95.25 86 THR A O 1
ATOM 665 N N . VAL A 1 87 ? -5.498 -2.635 11.537 1.00 95.44 87 VAL A N 1
ATOM 666 C CA . VAL A 1 87 ? -6.073 -2.161 12.798 1.00 95.44 87 VAL A CA 1
ATOM 667 C C . VAL A 1 87 ? -6.908 -0.916 12.549 1.00 95.44 87 VAL A C 1
ATOM 669 O O . VAL A 1 87 ? -6.554 -0.079 11.717 1.00 95.44 87 VAL A O 1
ATOM 672 N N . THR A 1 88 ? -8.001 -0.772 13.291 1.00 92.81 88 THR A N 1
ATOM 673 C CA . THR A 1 88 ? -8.765 0.477 13.315 1.00 92.81 88 THR A CA 1
ATOM 674 C C . THR A 1 88 ? -8.692 1.120 14.693 1.00 92.81 88 THR A C 1
ATOM 676 O O . THR A 1 88 ? -8.211 0.531 15.660 1.00 92.81 88 THR A O 1
ATOM 679 N N . ASN 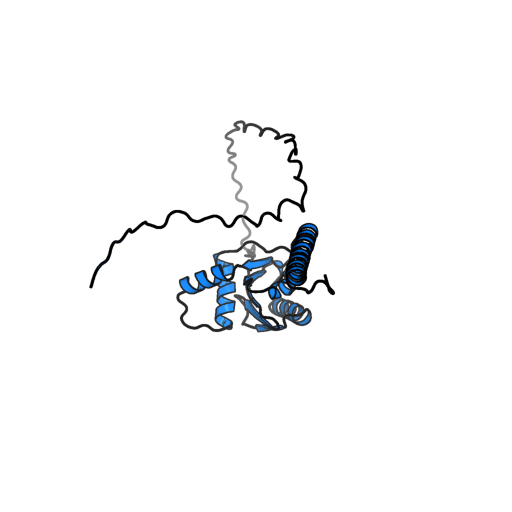A 1 89 ? -9.201 2.341 14.814 1.00 88.25 89 ASN A N 1
ATOM 680 C CA . ASN A 1 89 ? -9.381 2.987 16.112 1.00 88.25 89 ASN A CA 1
ATOM 681 C C . ASN A 1 89 ? -10.498 2.360 16.972 1.00 88.25 89 ASN A C 1
ATOM 683 O O . ASN A 1 89 ? -10.597 2.711 18.145 1.00 88.25 89 ASN A O 1
ATOM 687 N N . GLN A 1 90 ? -11.333 1.474 16.416 1.00 87.81 90 GLN A N 1
ATOM 688 C CA . GLN A 1 90 ? -12.495 0.884 17.100 1.00 87.81 90 GLN A CA 1
ATOM 689 C C . GLN A 1 90 ? -12.426 -0.644 17.233 1.00 87.81 90 GLN A C 1
ATOM 691 O O . GLN A 1 90 ? -13.110 -1.213 18.078 1.00 87.81 90 GLN A O 1
ATOM 696 N N . THR A 1 91 ? -11.601 -1.311 16.429 1.00 88.56 91 THR A N 1
ATOM 697 C CA . THR A 1 91 ? -11.504 -2.773 16.357 1.00 88.56 91 THR A CA 1
ATOM 698 C C . THR A 1 91 ? -10.091 -3.240 16.694 1.00 88.56 91 THR A C 1
ATOM 700 O O . THR A 1 91 ? -9.121 -2.530 16.405 1.00 88.56 91 THR A O 1
ATOM 703 N N . PRO A 1 92 ? -9.933 -4.451 17.254 1.00 91.06 92 PRO A N 1
ATOM 704 C CA . PRO A 1 92 ? -8.614 -5.021 17.478 1.00 91.06 92 PRO A CA 1
ATOM 705 C C . PRO A 1 92 ? -7.888 -5.294 16.156 1.00 91.06 92 PRO A C 1
ATOM 707 O O . PRO A 1 92 ? -8.478 -5.294 15.072 1.00 91.06 92 PRO A O 1
ATOM 710 N N . HIS A 1 93 ? -6.583 -5.528 16.287 1.00 94.44 93 HIS A N 1
ATOM 711 C CA . HIS A 1 93 ? -5.715 -5.925 15.189 1.00 94.44 93 HIS A CA 1
ATOM 712 C C . HIS A 1 93 ? -6.126 -7.288 14.624 1.00 94.44 93 HIS A C 1
ATOM 714 O O . HIS A 1 93 ? -6.240 -8.251 15.388 1.00 94.44 93 HIS A O 1
ATOM 720 N N . ILE A 1 94 ? -6.229 -7.389 13.300 1.00 95.19 94 ILE A N 1
ATOM 721 C CA . ILE A 1 94 ? -6.419 -8.651 12.577 1.00 95.19 94 ILE A CA 1
ATOM 722 C C . ILE A 1 94 ? -5.438 -8.758 11.413 1.00 95.19 94 ILE A C 1
ATOM 724 O O . ILE A 1 94 ? -4.989 -7.748 10.871 1.00 95.19 94 ILE A O 1
ATOM 728 N N . THR 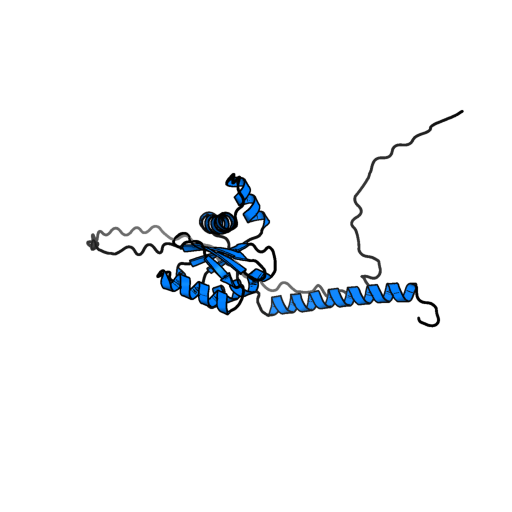A 1 95 ? -5.170 -9.989 10.998 1.00 96.62 95 THR A N 1
ATOM 729 C CA . THR A 1 95 ? -4.354 -10.293 9.823 1.00 96.62 95 THR A CA 1
ATOM 730 C C . THR A 1 95 ? -5.229 -10.999 8.794 1.00 96.62 95 THR A C 1
ATOM 732 O O . THR A 1 95 ? -5.929 -11.952 9.134 1.00 96.62 95 THR A O 1
ATOM 735 N N . VAL A 1 96 ? -5.188 -10.545 7.544 1.00 96.69 96 VAL A N 1
ATOM 736 C CA . VAL A 1 96 ? -5.899 -11.150 6.406 1.00 96.69 96 VAL A CA 1
ATOM 737 C C . VAL A 1 96 ? -4.912 -11.521 5.298 1.00 96.69 96 VAL A C 1
ATOM 739 O O . VAL A 1 96 ? -3.786 -11.025 5.278 1.00 96.69 96 VAL A O 1
ATOM 742 N N . SER A 1 97 ? -5.302 -12.395 4.371 1.00 97.19 97 SER A N 1
ATOM 743 C CA . SER A 1 97 ? -4.487 -12.706 3.191 1.00 97.19 97 SER A CA 1
ATOM 744 C C . SER A 1 97 ? -4.451 -11.534 2.205 1.00 97.19 97 SER A C 1
ATOM 746 O O . SER A 1 97 ? -5.411 -10.771 2.079 1.00 97.19 97 SER A O 1
ATOM 748 N N . ASN A 1 98 ? -3.342 -11.384 1.478 1.00 96.38 98 ASN A N 1
ATOM 749 C CA . ASN A 1 98 ? -3.217 -10.391 0.410 1.00 96.38 98 ASN A CA 1
ATOM 750 C C . ASN A 1 98 ? -3.760 -10.928 -0.927 1.00 96.38 98 ASN A C 1
ATOM 752 O O . ASN A 1 98 ? -3.045 -11.027 -1.923 1.00 96.38 98 ASN A O 1
ATOM 756 N N . ASP A 1 99 ? -5.031 -11.311 -0.936 1.00 96.69 99 ASP A N 1
ATOM 757 C CA . ASP A 1 99 ? -5.738 -11.799 -2.113 1.00 96.69 99 ASP A CA 1
ATOM 758 C C . ASP A 1 99 ? -7.223 -11.415 -2.061 1.00 96.69 99 ASP A C 1
ATOM 760 O O . ASP A 1 99 ? -7.716 -10.862 -1.077 1.00 96.69 99 ASP A O 1
ATOM 764 N N . ALA A 1 100 ? -7.969 -11.731 -3.121 1.00 95.81 100 ALA A N 1
ATOM 765 C CA . ALA A 1 100 ? -9.392 -11.406 -3.195 1.00 95.81 100 ALA A CA 1
ATOM 766 C C . ALA A 1 100 ? -10.213 -12.002 -2.033 1.00 95.81 100 ALA A C 1
ATOM 768 O O . ALA A 1 100 ? -11.221 -11.416 -1.632 1.00 95.81 100 ALA A O 1
ATOM 769 N N . THR A 1 101 ? -9.792 -13.146 -1.480 1.00 96.56 101 THR A N 1
ATOM 770 C CA . THR A 1 101 ? -10.490 -13.780 -0.355 1.00 96.56 101 THR A CA 1
ATOM 771 C C . THR A 1 101 ? -10.275 -13.007 0.943 1.00 96.56 101 THR A C 1
ATOM 773 O O . THR A 1 101 ? -11.245 -12.735 1.652 1.00 96.56 101 THR A O 1
ATOM 776 N N . GLY A 1 102 ? -9.045 -12.563 1.202 1.00 96.25 102 GLY A N 1
ATOM 777 C CA . GLY A 1 102 ? -8.692 -11.752 2.360 1.00 96.25 102 GLY A CA 1
ATOM 778 C C . GLY A 1 102 ? -9.269 -10.345 2.287 1.00 96.25 102 GLY A C 1
ATOM 779 O O . GLY A 1 102 ? -9.707 -9.811 3.304 1.00 96.25 102 GLY A O 1
ATOM 780 N N . TYR A 1 103 ? -9.372 -9.764 1.089 1.00 96.06 103 TYR A N 1
ATOM 781 C CA . TYR A 1 103 ? -10.001 -8.454 0.906 1.00 96.06 103 TYR A CA 1
ATOM 782 C C . TYR A 1 103 ? -11.491 -8.487 1.251 1.00 96.06 103 TYR A C 1
ATOM 784 O O . TYR A 1 103 ? -11.986 -7.597 1.943 1.00 96.06 103 TYR A O 1
ATOM 792 N N . ARG A 1 104 ? -12.197 -9.542 0.824 1.00 96.12 104 ARG A N 1
ATOM 793 C CA . ARG A 1 104 ? -13.596 -9.758 1.207 1.00 96.12 104 ARG A CA 1
ATOM 794 C C . ARG A 1 104 ? -13.726 -9.990 2.711 1.00 96.12 104 ARG A C 1
ATOM 796 O O . ARG A 1 104 ? -14.545 -9.337 3.344 1.00 96.12 104 ARG A O 1
ATOM 803 N N . ALA A 1 105 ? -12.870 -10.838 3.285 1.00 96.12 105 ALA A N 1
ATOM 804 C CA . ALA A 1 105 ? -12.863 -11.102 4.723 1.00 96.12 105 ALA A CA 1
ATOM 805 C C . ALA A 1 105 ? -12.648 -9.824 5.556 1.00 96.12 105 ALA A C 1
ATOM 807 O O . ALA A 1 105 ? -13.269 -9.663 6.604 1.00 96.12 105 ALA A O 1
ATOM 808 N N . LEU A 1 106 ? -11.819 -8.890 5.077 1.00 95.62 106 LEU A N 1
ATOM 809 C CA . LEU A 1 106 ? -11.630 -7.586 5.710 1.00 95.62 106 LEU A CA 1
ATOM 810 C C . LEU A 1 106 ? -12.915 -6.746 5.698 1.00 95.62 106 LEU A C 1
ATOM 812 O O . LEU A 1 106 ? -13.267 -6.167 6.724 1.00 95.62 106 LEU A O 1
ATOM 816 N N . LEU A 1 107 ? -13.628 -6.676 4.570 1.00 94.31 107 LEU A N 1
ATOM 817 C CA . LEU A 1 107 ? -14.897 -5.943 4.506 1.00 94.31 107 LEU A CA 1
ATOM 818 C C . LEU A 1 107 ? -15.979 -6.593 5.368 1.00 94.31 107 LEU A C 1
ATOM 820 O O . LEU A 1 107 ? -16.671 -5.886 6.095 1.00 94.31 107 LEU A O 1
ATOM 824 N N . ASP A 1 108 ? -16.085 -7.921 5.346 1.00 94.44 108 ASP A N 1
ATOM 825 C CA . ASP A 1 108 ? -17.030 -8.665 6.184 1.00 94.44 108 ASP A CA 1
ATOM 826 C C . ASP A 1 108 ? -16.751 -8.426 7.674 1.00 94.44 108 ASP A C 1
ATOM 828 O O . ASP A 1 108 ? -17.672 -8.189 8.458 1.00 94.44 108 ASP A O 1
ATOM 832 N N . TYR A 1 109 ? -15.474 -8.397 8.063 1.00 94.25 109 TYR A N 1
ATOM 833 C CA . TYR A 1 109 ? -15.058 -8.052 9.419 1.00 94.25 109 TYR A CA 1
ATOM 834 C C . TYR A 1 109 ? -15.475 -6.629 9.814 1.00 94.25 109 TYR A C 1
ATOM 836 O O . TYR A 1 109 ? -16.000 -6.424 10.910 1.00 94.25 109 TYR A O 1
ATOM 844 N N . LEU A 1 110 ? -15.280 -5.644 8.932 1.00 92.69 110 LEU A N 1
ATOM 845 C CA . LEU A 1 110 ? -15.674 -4.253 9.179 1.00 92.69 110 LEU A CA 1
ATOM 846 C C . LEU A 1 110 ? -17.201 -4.107 9.278 1.00 92.69 110 LEU A C 1
ATOM 848 O O . LEU A 1 110 ? -17.701 -3.456 10.198 1.00 92.69 110 LEU A O 1
ATOM 852 N N . HIS A 1 111 ? -17.948 -4.775 8.398 1.00 91.75 111 HIS A N 1
ATOM 853 C CA . HIS A 1 111 ? -19.409 -4.810 8.444 1.00 91.75 111 HIS A CA 1
ATOM 854 C C . HIS A 1 111 ? -19.934 -5.471 9.724 1.00 91.75 111 HIS A C 1
ATOM 856 O O . HIS A 1 111 ? -20.877 -4.958 10.327 1.00 91.75 111 HIS A O 1
ATOM 862 N N . GLY A 1 112 ? -19.299 -6.551 10.193 1.00 91.38 112 GLY A N 1
ATOM 863 C CA . GLY A 1 112 ? -19.640 -7.209 11.459 1.00 91.38 112 GLY A CA 1
ATOM 864 C C . GLY A 1 112 ? -19.522 -6.289 12.681 1.00 91.38 112 GLY A C 1
ATOM 865 O O . GLY A 1 112 ? -20.244 -6.467 13.659 1.00 91.38 112 GLY A O 1
ATOM 866 N N . HIS A 1 113 ? -18.678 -5.256 12.600 1.00 90.38 113 HIS A N 1
ATOM 867 C CA . HIS A 1 113 ? -18.523 -4.218 13.625 1.00 90.38 113 HIS A CA 1
ATOM 868 C C . HIS A 1 113 ? -19.411 -2.984 13.390 1.00 90.38 113 HIS A C 1
ATOM 870 O O . HIS A 1 113 ? -19.227 -1.968 14.055 1.00 90.38 113 HIS A O 1
ATOM 876 N N . GLN A 1 114 ? -20.381 -3.059 12.468 1.00 88.50 114 GLN A N 1
ATOM 877 C CA . GLN A 1 114 ? -21.317 -1.975 12.129 1.00 88.50 114 GLN A CA 1
ATOM 878 C C . GLN A 1 114 ? -20.617 -0.713 11.596 1.00 88.50 114 GLN A C 1
ATOM 880 O O . GLN A 1 114 ? -21.122 0.404 11.726 1.00 88.50 114 GLN A O 1
ATOM 885 N N . ILE A 1 115 ? -19.445 -0.887 10.979 1.00 88.56 115 ILE A N 1
ATOM 886 C CA . ILE A 1 115 ? -18.672 0.201 10.387 1.00 88.56 115 ILE A CA 1
ATOM 887 C C . ILE A 1 115 ? -19.123 0.392 8.942 1.00 88.56 115 ILE A C 1
ATOM 889 O O . ILE A 1 115 ? -18.982 -0.509 8.114 1.00 88.56 115 ILE A O 1
ATOM 893 N N . ASN A 1 116 ? -19.630 1.583 8.615 1.00 88.88 116 ASN A N 1
ATOM 894 C CA . ASN A 1 116 ? -20.000 1.888 7.237 1.00 88.88 116 ASN A CA 1
ATOM 895 C C . ASN A 1 116 ? -18.752 2.219 6.402 1.00 88.88 116 ASN A C 1
ATOM 897 O O . ASN A 1 116 ? -17.932 3.029 6.844 1.00 88.88 116 ASN A O 1
ATOM 901 N N . PRO A 1 117 ? -18.642 1.708 5.160 1.00 88.25 117 PRO A N 1
ATOM 902 C CA . PRO A 1 117 ? -17.536 2.014 4.247 1.00 88.25 117 PRO A CA 1
ATOM 903 C C . PRO A 1 117 ? -17.264 3.514 4.054 1.00 88.25 117 PRO A C 1
ATOM 905 O O . PRO A 1 117 ? -16.113 3.938 3.984 1.00 88.25 117 PRO A O 1
ATOM 908 N N . SER A 1 118 ? -18.317 4.338 4.044 1.00 89.50 118 SER A N 1
ATOM 909 C CA . SER A 1 118 ? -18.230 5.796 3.876 1.00 89.50 118 SER A CA 1
ATOM 910 C C . SER A 1 118 ? -17.563 6.529 5.044 1.00 89.50 118 SER A C 1
ATOM 912 O O . SER A 1 118 ? -17.162 7.683 4.895 1.00 89.50 118 SER A O 1
ATOM 914 N N . GLN A 1 119 ? -17.441 5.881 6.204 1.00 91.38 119 GLN A N 1
ATOM 915 C CA . GLN A 1 119 ? -16.792 6.440 7.390 1.00 91.38 119 GLN A CA 1
ATOM 916 C C . GLN A 1 119 ? -15.301 6.098 7.443 1.00 91.38 119 GLN A C 1
ATOM 918 O O . GLN A 1 119 ? -14.591 6.635 8.291 1.00 91.38 119 GLN A O 1
ATOM 923 N N . ILE A 1 120 ? -14.816 5.212 6.570 1.00 94.31 120 ILE A N 1
ATOM 924 C CA . ILE A 1 120 ? -13.459 4.680 6.641 1.00 94.31 120 ILE A CA 1
ATOM 925 C C . ILE A 1 120 ? -12.499 5.550 5.829 1.00 94.31 120 ILE A C 1
ATOM 927 O O . ILE A 1 120 ? -12.695 5.790 4.636 1.00 94.31 120 ILE A O 1
ATOM 931 N N . HIS A 1 121 ? -11.400 5.950 6.467 1.00 96.00 121 HIS A N 1
ATOM 932 C CA . HIS A 1 121 ? -10.191 6.421 5.801 1.00 96.00 121 HIS A CA 1
ATOM 933 C C . HIS A 1 121 ? -9.061 5.423 6.073 1.00 96.00 121 HIS A C 1
ATOM 935 O O . HIS A 1 121 ? -8.488 5.373 7.161 1.00 96.00 121 HIS A O 1
ATOM 941 N N . ALA A 1 122 ? -8.768 4.600 5.071 1.00 96.44 122 ALA A N 1
ATOM 942 C CA . ALA A 1 122 ? -7.676 3.646 5.074 1.00 96.44 122 ALA A CA 1
ATOM 943 C C . ALA A 1 122 ? -6.346 4.311 4.704 1.00 96.44 122 ALA A C 1
ATOM 945 O O . ALA A 1 122 ? -6.292 5.203 3.858 1.00 96.44 122 ALA A O 1
ATOM 946 N N . CYS A 1 123 ? -5.257 3.845 5.299 1.00 96.88 123 CYS A N 1
ATOM 947 C CA . CYS A 1 123 ? -3.912 4.319 5.023 1.00 96.88 123 CYS A CA 1
ATOM 948 C C . CYS A 1 123 ? -2.938 3.150 4.994 1.00 96.88 123 CYS A C 1
ATOM 950 O O . CYS A 1 123 ? -3.004 2.271 5.853 1.00 96.88 123 CYS A O 1
ATOM 952 N N . CYS A 1 124 ? -2.031 3.153 4.023 1.00 95.44 124 CYS A N 1
ATOM 953 C CA . CYS A 1 124 ? -0.975 2.158 3.913 1.00 95.44 124 CYS A CA 1
ATOM 954 C C . CYS A 1 124 ? 0.347 2.777 3.454 1.00 95.44 124 CYS A C 1
ATOM 956 O O . CYS A 1 124 ? 0.378 3.834 2.819 1.00 95.44 124 CYS A O 1
ATOM 958 N N . GLU A 1 125 ? 1.448 2.088 3.743 1.00 93.31 125 GLU A N 1
ATOM 959 C CA . GLU A 1 125 ? 2.770 2.414 3.208 1.00 93.31 125 GLU A CA 1
ATOM 960 C C . GLU A 1 125 ? 2.934 1.894 1.762 1.00 93.31 125 GLU A C 1
ATOM 962 O O . GLU A 1 125 ? 2.413 0.839 1.399 1.00 93.31 125 GLU A O 1
ATOM 967 N N . SER A 1 126 ? 3.679 2.621 0.920 1.00 87.31 126 SER A N 1
ATOM 968 C CA . SER A 1 126 ? 3.980 2.256 -0.475 1.00 87.31 126 SER A CA 1
ATOM 969 C C . SER A 1 126 ? 5.327 1.551 -0.688 1.00 87.31 126 SER A C 1
ATOM 971 O O . SER A 1 126 ? 5.992 1.782 -1.698 1.00 87.31 126 SER A O 1
ATOM 973 N N . THR A 1 127 ? 5.764 0.688 0.236 1.00 80.38 127 THR A N 1
ATOM 974 C CA . THR A 1 127 ? 7.108 0.071 0.190 1.00 80.38 127 THR A CA 1
ATOM 975 C C . THR A 1 127 ? 7.353 -0.763 -1.071 1.00 80.38 127 THR A C 1
ATOM 977 O O . THR A 1 127 ? 8.467 -0.793 -1.587 1.00 80.38 127 THR A O 1
ATOM 980 N N . ASN A 1 128 ? 6.329 -1.464 -1.564 1.00 86.56 128 ASN A N 1
ATOM 981 C CA . ASN A 1 128 ? 6.398 -2.330 -2.743 1.00 86.56 128 ASN A CA 1
ATOM 982 C C . ASN A 1 128 ? 5.047 -2.329 -3.483 1.00 86.56 128 ASN A C 1
ATOM 984 O O . ASN A 1 128 ? 4.092 -1.730 -3.012 1.00 86.56 128 ASN A O 1
ATOM 988 N N . ILE A 1 129 ? 4.921 -3.012 -4.619 1.00 90.12 129 ILE A N 1
ATOM 989 C CA . ILE A 1 129 ? 3.703 -3.045 -5.447 1.00 90.12 129 ILE A CA 1
ATOM 990 C C . ILE A 1 129 ? 2.506 -3.751 -4.789 1.00 90.12 129 ILE A C 1
ATOM 992 O O . ILE A 1 129 ? 1.387 -3.632 -5.284 1.00 90.12 129 ILE A O 1
ATOM 996 N N . TYR A 1 130 ? 2.722 -4.485 -3.694 1.00 93.75 130 TYR A N 1
ATOM 997 C CA . TYR A 1 130 ? 1.714 -5.350 -3.072 1.00 93.75 130 TYR A CA 1
ATOM 998 C C . TYR A 1 130 ? 0.476 -4.603 -2.562 1.00 93.75 130 TYR A C 1
ATOM 1000 O O . TYR A 1 130 ? -0.587 -5.210 -2.465 1.00 93.75 130 TYR A O 1
ATOM 1008 N N . TYR A 1 131 ? 0.567 -3.291 -2.310 1.00 94.44 131 TYR A N 1
ATOM 1009 C CA . TYR A 1 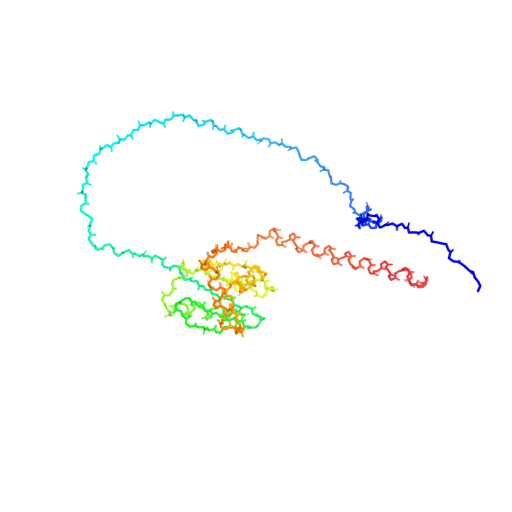131 ? -0.593 -2.490 -1.904 1.00 94.44 131 TYR A CA 1
ATOM 1010 C C . TYR A 1 131 ? -1.620 -2.273 -3.018 1.00 94.44 131 TYR A C 1
ATOM 1012 O O . TYR A 1 131 ? -2.765 -1.936 -2.727 1.00 94.44 131 TYR A O 1
ATOM 1020 N N . LEU A 1 132 ? -1.238 -2.430 -4.291 1.00 94.00 132 LEU A N 1
ATOM 1021 C CA . LEU A 1 132 ? -2.104 -2.071 -5.417 1.00 94.00 132 LEU A CA 1
ATOM 1022 C C . LEU A 1 132 ? -3.409 -2.870 -5.424 1.00 94.00 132 LEU A C 1
ATOM 1024 O O . LEU A 1 132 ? -4.455 -2.291 -5.706 1.00 94.00 132 LEU A O 1
ATOM 1028 N N . GLY A 1 133 ? -3.354 -4.164 -5.093 1.00 94.12 133 GLY A N 1
ATOM 1029 C CA . GLY A 1 133 ? -4.530 -5.036 -5.086 1.00 94.12 133 GLY A CA 1
ATOM 1030 C C . GLY A 1 133 ? -5.587 -4.560 -4.090 1.00 94.12 133 GLY A C 1
ATOM 1031 O O . GLY A 1 133 ? -6.716 -4.260 -4.480 1.00 94.12 133 GLY A O 1
ATOM 1032 N N . ILE A 1 134 ? -5.199 -4.393 -2.823 1.00 95.69 134 ILE A N 1
ATOM 1033 C CA . ILE A 1 134 ? -6.110 -3.901 -1.784 1.00 95.69 134 ILE A CA 1
ATOM 1034 C C . ILE A 1 134 ? -6.532 -2.447 -2.032 1.00 95.69 134 ILE A C 1
ATOM 1036 O O . ILE A 1 134 ? -7.690 -2.106 -1.814 1.00 95.69 134 ILE A O 1
ATOM 1040 N N . ALA A 1 135 ? -5.646 -1.589 -2.551 1.00 95.94 135 ALA A N 1
ATOM 1041 C CA . ALA A 1 135 ? -5.983 -0.199 -2.852 1.00 95.94 135 ALA A CA 1
ATOM 1042 C C . ALA A 1 135 ? -7.059 -0.082 -3.937 1.00 95.94 135 ALA A C 1
ATOM 1044 O O . ALA A 1 135 ? -8.022 0.666 -3.772 1.00 95.94 135 ALA A O 1
ATOM 1045 N N . GLN A 1 136 ? -6.937 -0.860 -5.015 1.00 95.06 136 GLN A N 1
ATOM 1046 C CA . GLN A 1 136 ? -7.958 -0.941 -6.062 1.00 95.06 136 GLN A CA 1
ATOM 1047 C C . GLN A 1 136 ? -9.274 -1.502 -5.524 1.00 95.06 136 GLN A C 1
ATOM 1049 O O . GLN A 1 136 ? -10.337 -0.980 -5.854 1.00 95.06 136 GLN A O 1
ATOM 1054 N N . TYR A 1 137 ? -9.202 -2.533 -4.681 1.00 96.06 137 TYR A N 1
ATOM 1055 C CA . TYR A 1 137 ? -10.381 -3.158 -4.094 1.00 96.06 137 TYR A CA 1
ATOM 1056 C C . TYR A 1 137 ? -11.137 -2.214 -3.150 1.00 96.06 137 TYR A C 1
ATOM 1058 O O . TYR A 1 137 ? -12.352 -2.083 -3.249 1.00 96.06 137 TYR A O 1
ATOM 1066 N N . LEU A 1 138 ? -10.439 -1.496 -2.268 1.00 95.75 138 LEU A N 1
ATOM 1067 C CA . LEU A 1 138 ? -11.067 -0.508 -1.388 1.00 95.75 138 LEU A CA 1
ATOM 1068 C C . LEU A 1 138 ? -11.638 0.669 -2.187 1.00 95.75 138 LEU A C 1
ATOM 1070 O O . LEU A 1 138 ? -12.759 1.105 -1.924 1.00 95.75 138 LEU A O 1
ATOM 1074 N N . TYR A 1 139 ? -10.919 1.126 -3.215 1.00 95.31 139 TYR A N 1
ATOM 1075 C CA . TYR A 1 139 ? -11.399 2.179 -4.107 1.00 95.31 139 TYR A CA 1
ATOM 1076 C C . TYR A 1 139 ? -12.693 1.779 -4.837 1.00 95.31 139 TYR A C 1
ATOM 1078 O O . TYR A 1 139 ? -13.628 2.576 -4.891 1.00 95.31 139 TYR A O 1
ATOM 1086 N N . SER A 1 140 ? -12.799 0.543 -5.346 1.00 94.25 140 SER A N 1
ATOM 1087 C CA . SER A 1 140 ? -14.023 0.071 -6.016 1.00 94.25 140 SER A CA 1
ATOM 1088 C C . SER A 1 140 ? -15.223 -0.024 -5.065 1.00 94.25 140 SER A C 1
ATOM 1090 O O . SER A 1 140 ? -16.354 0.230 -5.478 1.00 94.25 140 SER A O 1
ATOM 1092 N N . HIS A 1 141 ? -14.984 -0.269 -3.774 1.00 94.25 141 HIS A N 1
ATOM 1093 C CA . HIS A 1 141 ? -16.003 -0.253 -2.716 1.00 94.25 141 HIS A CA 1
ATOM 1094 C C . HIS A 1 141 ? -16.239 1.142 -2.114 1.00 94.25 141 HIS A C 1
ATOM 1096 O O . HIS A 1 141 ? -16.896 1.264 -1.082 1.00 94.25 141 HIS A O 1
ATOM 1102 N N . HIS A 1 142 ? -15.735 2.200 -2.762 1.00 93.88 142 HIS A N 1
ATOM 1103 C CA . HIS A 1 142 ? -15.935 3.599 -2.366 1.00 93.88 142 HIS A CA 1
ATOM 1104 C C . HIS A 1 142 ? -15.364 3.924 -0.973 1.00 93.88 142 HIS A C 1
ATOM 1106 O O . HIS A 1 142 ? -15.797 4.869 -0.313 1.00 93.88 142 HIS A O 1
ATOM 1112 N N . ILE A 1 143 ? -14.363 3.156 -0.535 1.00 95.12 143 ILE A N 1
ATOM 1113 C CA . ILE A 1 143 ? -13.622 3.395 0.701 1.00 95.12 143 ILE A CA 1
ATOM 1114 C C . ILE A 1 143 ? -12.435 4.296 0.380 1.00 95.12 143 ILE A C 1
ATOM 1116 O O . ILE A 1 143 ? -11.646 4.028 -0.531 1.00 95.12 143 ILE A O 1
ATOM 1120 N N . LYS A 1 144 ? -12.282 5.376 1.150 1.00 96.00 144 LYS A N 1
ATOM 1121 C CA . LYS A 1 144 ? -11.157 6.294 0.986 1.00 96.00 144 LYS A CA 1
ATOM 1122 C C . LYS A 1 144 ? -9.879 5.586 1.422 1.00 96.00 144 LYS A C 1
ATOM 1124 O O . LYS A 1 144 ? -9.749 5.236 2.588 1.00 96.00 144 LYS A O 1
ATOM 1129 N N . ILE A 1 145 ? -8.921 5.430 0.514 1.00 96.31 145 ILE A N 1
ATOM 1130 C CA . ILE A 1 145 ? -7.586 4.910 0.823 1.00 96.31 145 ILE A CA 1
ATOM 1131 C C . ILE A 1 145 ? -6.519 5.949 0.499 1.00 96.31 145 ILE A C 1
ATOM 1133 O O . ILE A 1 145 ? -6.612 6.638 -0.510 1.00 96.31 145 ILE A O 1
ATOM 1137 N N . SER A 1 146 ? -5.496 6.054 1.338 1.00 97.00 146 SER A N 1
ATOM 1138 C CA . SER A 1 146 ? -4.302 6.862 1.117 1.00 97.00 146 SER A CA 1
ATOM 1139 C C . SER A 1 146 ? -3.064 5.982 1.115 1.00 97.00 146 SER A C 1
ATOM 1141 O O . SER A 1 146 ? -2.843 5.186 2.022 1.00 97.00 146 SER A O 1
ATOM 1143 N N . VAL A 1 147 ? -2.244 6.156 0.087 1.00 96.19 147 VAL A N 1
ATOM 1144 C CA . VAL A 1 147 ? -0.991 5.426 -0.092 1.00 96.19 147 VAL A CA 1
ATOM 1145 C C . VAL A 1 147 ? 0.147 6.399 0.197 1.00 96.19 147 VAL A C 1
ATOM 1147 O O . VAL A 1 147 ? 0.322 7.384 -0.523 1.00 96.19 147 VAL A O 1
ATOM 1150 N N . VAL A 1 148 ? 0.888 6.157 1.275 1.00 95.50 148 VAL A N 1
ATOM 1151 C CA . VAL A 1 148 ? 1.857 7.100 1.846 1.00 95.50 148 VAL A CA 1
ATOM 1152 C C . VAL A 1 148 ? 3.284 6.607 1.633 1.00 95.50 148 VAL A C 1
ATOM 1154 O O . VAL A 1 148 ? 3.573 5.415 1.699 1.00 95.50 148 VAL A O 1
ATOM 1157 N N . ASN A 1 149 ? 4.200 7.547 1.397 1.00 94.06 149 ASN A N 1
ATOM 1158 C CA . ASN A 1 149 ? 5.619 7.247 1.263 1.00 94.06 149 ASN A CA 1
ATOM 1159 C C . ASN A 1 149 ? 6.190 6.653 2.578 1.00 94.06 149 ASN A C 1
ATOM 1161 O O . ASN A 1 149 ? 6.065 7.302 3.623 1.00 94.06 149 ASN A O 1
ATOM 1165 N N . PRO A 1 150 ? 6.901 5.506 2.528 1.00 92.19 150 PRO A N 1
ATOM 1166 C CA . PRO A 1 150 ? 7.658 4.936 3.649 1.00 92.19 150 PRO A CA 1
ATOM 1167 C C . PRO A 1 150 ? 8.456 5.939 4.482 1.00 92.19 150 PRO A C 1
ATOM 1169 O O . PRO A 1 150 ? 8.541 5.839 5.705 1.00 92.19 150 PRO A O 1
ATOM 1172 N N . ILE A 1 151 ? 9.073 6.920 3.823 1.00 93.00 151 ILE A N 1
ATOM 1173 C CA . ILE A 1 151 ? 9.911 7.932 4.468 1.00 93.00 151 ILE A CA 1
ATOM 1174 C C . ILE A 1 151 ? 9.079 8.787 5.430 1.00 93.00 151 ILE A C 1
ATOM 1176 O O . ILE A 1 151 ? 9.543 9.079 6.531 1.00 93.00 151 ILE A O 1
ATOM 1180 N N . ALA A 1 152 ? 7.849 9.141 5.051 1.00 93.69 152 ALA A N 1
ATOM 1181 C CA . ALA A 1 152 ? 6.958 9.946 5.882 1.00 93.69 152 ALA A CA 1
ATOM 1182 C C . ALA A 1 152 ? 6.509 9.173 7.131 1.00 93.69 152 ALA A C 1
ATOM 1184 O O . ALA A 1 152 ? 6.605 9.693 8.241 1.00 93.69 152 ALA A O 1
ATOM 1185 N N . ILE A 1 153 ? 6.124 7.903 6.968 1.00 93.25 153 ILE A N 1
ATOM 1186 C CA . ILE A 1 153 ? 5.746 7.024 8.086 1.00 93.25 153 ILE A CA 1
ATOM 1187 C C . ILE A 1 153 ? 6.926 6.829 9.051 1.00 93.25 153 ILE A C 1
ATOM 1189 O O . ILE A 1 153 ? 6.773 6.962 10.265 1.00 93.25 153 ILE A O 1
ATOM 1193 N N . LYS A 1 154 ? 8.140 6.609 8.528 1.00 92.00 154 LYS A N 1
ATOM 1194 C CA . LYS A 1 154 ? 9.363 6.493 9.343 1.00 92.00 154 LYS A CA 1
ATOM 1195 C C . LYS A 1 154 ? 9.709 7.787 10.081 1.00 92.00 154 LYS A C 1
ATOM 1197 O O . LYS A 1 154 ? 10.147 7.727 11.229 1.00 92.00 154 LYS A O 1
ATOM 1202 N N . ALA A 1 155 ? 9.541 8.947 9.447 1.00 93.19 155 ALA A N 1
ATOM 1203 C CA . ALA A 1 155 ? 9.756 10.242 10.092 1.00 93.19 155 ALA A CA 1
ATOM 1204 C C . ALA A 1 155 ? 8.750 10.465 11.231 1.00 93.19 155 ALA A C 1
ATOM 1206 O O . ALA A 1 155 ? 9.145 10.835 12.337 1.00 93.19 155 ALA A O 1
ATOM 1207 N N . TYR A 1 156 ? 7.480 10.136 10.994 1.00 93.75 156 TYR A N 1
ATOM 1208 C CA . TYR A 1 156 ? 6.439 10.176 12.014 1.00 93.75 156 TYR A CA 1
ATOM 1209 C C . TYR A 1 156 ? 6.751 9.237 13.189 1.00 93.75 156 TYR A C 1
ATOM 1211 O O . TYR A 1 156 ? 6.660 9.636 14.348 1.00 93.75 156 TYR A O 1
ATOM 1219 N N . ALA A 1 157 ? 7.226 8.019 12.921 1.00 91.75 157 ALA A N 1
ATOM 1220 C CA . ALA A 1 157 ? 7.626 7.081 13.970 1.00 91.75 157 ALA A CA 1
ATOM 1221 C C . ALA A 1 157 ? 8.742 7.601 14.875 1.00 91.75 157 ALA A C 1
ATOM 1223 O O . ALA A 1 157 ? 8.678 7.418 16.093 1.00 91.75 157 ALA A O 1
ATOM 1224 N N . LYS A 1 158 ? 9.728 8.296 14.298 1.00 91.69 158 LYS A N 1
ATOM 1225 C CA . LYS A 1 158 ? 10.789 8.956 15.067 1.00 91.69 158 LYS A CA 1
ATOM 1226 C C . LYS A 1 158 ? 10.235 10.067 15.957 1.00 91.69 158 LYS A C 1
ATOM 1228 O O . LYS A 1 158 ? 10.636 10.155 17.114 1.00 91.69 158 LYS A O 1
ATOM 1233 N N . MET A 1 159 ? 9.297 10.867 15.448 1.00 92.00 159 MET A N 1
ATOM 1234 C CA . MET A 1 159 ? 8.649 11.934 16.218 1.00 92.00 159 MET A CA 1
ATOM 1235 C C . MET A 1 159 ? 7.886 11.388 17.433 1.00 92.00 159 MET A C 1
ATOM 1237 O O . MET A 1 159 ? 7.942 11.976 18.507 1.00 92.00 159 MET A O 1
ATOM 1241 N N . GLN A 1 160 ? 7.252 10.221 17.297 1.00 90.00 160 GLN A N 1
ATOM 1242 C CA . GLN A 1 160 ? 6.511 9.576 18.387 1.00 90.00 160 GLN A CA 1
ATOM 1243 C C . GLN A 1 160 ? 7.408 8.864 19.425 1.00 90.00 160 GLN A C 1
ATOM 1245 O O . GLN A 1 160 ? 6.877 8.207 20.320 1.00 90.00 160 GLN A O 1
ATOM 1250 N N . LEU A 1 161 ? 8.744 8.966 19.314 1.00 87.00 161 LEU A N 1
ATOM 1251 C CA . LEU A 1 161 ? 9.742 8.426 20.257 1.00 87.00 161 LEU A CA 1
ATOM 1252 C C . LEU A 1 161 ? 9.531 6.945 20.638 1.00 87.00 161 LEU A C 1
ATOM 1254 O O . LEU A 1 161 ? 9.799 6.525 21.768 1.00 87.00 161 LEU A O 1
ATOM 1258 N N . ARG A 1 162 ? 9.047 6.122 19.700 1.00 78.00 162 ARG A N 1
ATOM 1259 C CA . ARG A 1 162 ? 8.765 4.706 19.971 1.00 78.00 162 ARG A CA 1
ATOM 1260 C C . ARG A 1 162 ? 10.060 3.895 20.029 1.00 78.00 162 ARG A C 1
ATOM 1262 O O . ARG A 1 162 ? 10.856 3.918 19.097 1.00 78.00 162 ARG A O 1
ATOM 1269 N N . ARG A 1 163 ? 10.260 3.164 21.133 1.00 73.56 163 ARG A N 1
ATOM 1270 C CA . ARG A 1 163 ? 11.461 2.338 21.379 1.00 73.56 163 ARG A CA 1
ATOM 1271 C C . ARG A 1 163 ? 11.328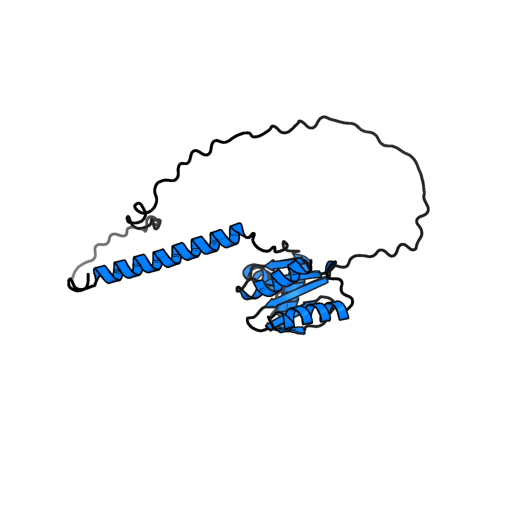 0.889 20.911 1.00 73.56 163 ARG A C 1
ATOM 1273 O O . ARG A 1 163 ? 12.338 0.252 20.641 1.00 73.56 163 ARG A O 1
ATOM 1280 N N . VAL A 1 164 ? 10.104 0.365 20.843 1.00 79.19 164 VAL A N 1
ATOM 1281 C CA . VAL A 1 164 ? 9.836 -1.046 20.539 1.00 79.19 164 VAL A CA 1
ATOM 1282 C C . VAL A 1 164 ? 9.103 -1.139 19.209 1.00 79.19 164 VAL A C 1
ATOM 1284 O O . VAL A 1 164 ? 8.051 -0.529 19.040 1.00 79.19 164 VAL A O 1
ATOM 1287 N N . LYS A 1 165 ? 9.665 -1.910 18.277 1.00 80.81 165 LYS A N 1
ATOM 1288 C CA . LYS A 1 165 ? 9.054 -2.200 16.981 1.00 80.81 165 LYS A CA 1
ATOM 1289 C C . LYS A 1 165 ? 8.249 -3.493 17.086 1.00 80.81 165 LYS A C 1
ATOM 1291 O O . LYS A 1 165 ? 8.802 -4.530 17.436 1.00 80.81 165 LYS A O 1
ATOM 1296 N N . THR A 1 166 ? 6.952 -3.424 16.813 1.00 87.81 166 THR A N 1
ATOM 1297 C CA . THR A 1 166 ? 6.076 -4.603 16.718 1.00 87.81 166 THR A CA 1
ATOM 1298 C C . THR A 1 166 ? 5.073 -4.362 15.608 1.00 87.81 166 THR A C 1
ATOM 1300 O O . THR A 1 166 ? 4.566 -3.245 15.507 1.00 87.81 166 THR A O 1
ATOM 1303 N N . ASP A 1 167 ? 4.718 -5.406 14.864 1.00 86.69 167 ASP A N 1
ATOM 1304 C CA . ASP A 1 167 ? 3.780 -5.321 13.736 1.00 86.69 167 ASP A CA 1
ATOM 1305 C C . ASP A 1 167 ? 2.476 -4.602 14.140 1.00 86.69 167 ASP A C 1
ATOM 1307 O O . ASP A 1 167 ? 2.048 -3.645 13.502 1.00 86.69 167 ASP A O 1
ATOM 1311 N N . LYS A 1 168 ? 1.914 -4.938 15.313 1.00 89.69 168 LYS A N 1
ATOM 1312 C CA . LYS A 1 168 ? 0.705 -4.284 15.855 1.00 89.69 168 LYS A CA 1
ATOM 1313 C C . LYS A 1 168 ? 0.868 -2.780 16.085 1.00 89.69 168 LYS A C 1
ATOM 1315 O O . LYS A 1 168 ? -0.079 -2.015 15.895 1.00 89.69 168 LYS A O 1
ATOM 1320 N N . GLN A 1 169 ? 2.030 -2.351 16.575 1.00 89.50 169 GLN A N 1
ATOM 1321 C CA . GLN A 1 169 ? 2.290 -0.932 16.809 1.00 89.50 169 GLN A CA 1
ATOM 1322 C C . GLN A 1 169 ? 2.574 -0.186 15.510 1.00 89.50 169 GLN A C 1
ATOM 1324 O O . GLN A 1 169 ? 2.168 0.972 15.417 1.00 89.50 169 GLN A O 1
ATOM 1329 N N . ASP A 1 170 ? 3.215 -0.836 14.541 1.00 90.56 170 ASP A N 1
ATOM 1330 C CA . ASP A 1 170 ? 3.518 -0.266 13.231 1.00 90.56 170 ASP A CA 1
ATOM 1331 C C . ASP A 1 170 ? 2.210 0.012 12.468 1.00 90.56 170 ASP A C 1
ATOM 1333 O O . ASP A 1 170 ? 1.982 1.141 12.029 1.00 90.56 170 ASP A O 1
ATOM 1337 N N . VAL A 1 171 ? 1.261 -0.934 12.448 1.00 93.25 171 VAL A N 1
ATOM 1338 C CA . VAL A 1 171 ? -0.056 -0.712 11.817 1.00 93.25 171 VAL A CA 1
ATOM 1339 C C . VAL A 1 171 ? -0.855 0.379 12.541 1.00 93.25 171 VAL A C 1
ATOM 1341 O O . VAL A 1 171 ? -1.472 1.243 11.911 1.00 93.25 171 VAL A O 1
ATOM 1344 N N . LYS A 1 172 ? -0.813 0.403 13.882 1.00 93.88 172 LYS A N 1
ATOM 1345 C CA . LYS A 1 172 ? -1.475 1.454 14.674 1.00 93.88 172 LYS A CA 1
ATOM 1346 C C . LYS A 1 172 ? -0.888 2.830 14.387 1.00 93.88 172 LYS A C 1
ATOM 1348 O O . LYS A 1 172 ? -1.622 3.808 14.309 1.00 93.88 172 LYS A O 1
ATOM 1353 N N . LEU A 1 173 ? 0.424 2.903 14.204 1.00 94.25 173 LEU A N 1
ATOM 1354 C CA . LEU A 1 173 ? 1.114 4.128 13.845 1.00 94.25 173 LEU A CA 1
ATOM 1355 C C . LEU A 1 173 ? 0.670 4.650 12.475 1.00 94.25 173 LEU A C 1
ATOM 1357 O O . LEU A 1 173 ? 0.493 5.856 12.331 1.00 94.25 173 LEU A O 1
ATOM 1361 N N . ILE A 1 174 ? 0.435 3.769 11.501 1.00 95.19 174 ILE A N 1
ATOM 1362 C CA . ILE A 1 174 ? -0.109 4.147 10.188 1.00 95.19 174 ILE A CA 1
ATOM 1363 C C . ILE A 1 174 ? -1.536 4.704 10.326 1.00 95.19 174 ILE A C 1
ATOM 1365 O O . ILE A 1 174 ? -1.858 5.728 9.717 1.00 95.19 174 ILE A O 1
ATOM 1369 N N . ALA A 1 175 ? -2.381 4.083 11.155 1.00 95.19 175 ALA A N 1
ATOM 1370 C CA . ALA A 1 175 ? -3.726 4.591 11.445 1.00 95.19 175 ALA A CA 1
ATOM 1371 C C . ALA A 1 175 ? -3.684 5.969 12.136 1.00 95.19 175 ALA A C 1
ATOM 1373 O O . ALA A 1 175 ? -4.412 6.888 11.755 1.00 95.19 175 ALA A O 1
ATOM 1374 N N . ASP A 1 176 ? -2.793 6.137 13.118 1.00 94.56 176 ASP A N 1
ATOM 1375 C CA . ASP A 1 176 ? -2.582 7.399 13.834 1.00 94.56 176 ASP A CA 1
ATOM 1376 C C . ASP A 1 176 ? -2.061 8.503 12.902 1.00 94.56 176 ASP A C 1
ATOM 1378 O O . ASP A 1 176 ? -2.542 9.637 12.961 1.00 94.56 176 ASP A O 1
ATOM 1382 N N . TYR A 1 177 ? -1.128 8.167 12.006 1.00 95.62 177 TYR A N 1
ATOM 1383 C CA . TYR A 1 177 ? -0.630 9.070 10.970 1.00 95.62 177 TYR A CA 1
ATOM 1384 C C . TYR A 1 177 ? -1.769 9.539 10.062 1.00 95.62 177 TYR A C 1
ATOM 1386 O O . TYR A 1 177 ? -1.922 10.734 9.822 1.00 95.62 177 TYR A O 1
ATOM 1394 N N . CYS A 1 178 ? -2.619 8.612 9.611 1.00 95.31 178 CYS A N 1
ATOM 1395 C CA . CYS A 1 178 ? -3.774 8.942 8.782 1.00 95.31 178 CYS A CA 1
ATOM 1396 C C . CYS A 1 178 ? -4.741 9.899 9.483 1.00 95.31 178 CYS A C 1
ATOM 1398 O O . CYS A 1 178 ? -5.280 10.807 8.852 1.00 95.31 178 CYS A O 1
ATOM 1400 N N . ARG A 1 179 ? -4.952 9.696 10.786 1.00 94.56 179 ARG A N 1
ATOM 1401 C CA . ARG A 1 179 ? -5.815 10.545 11.608 1.00 94.56 179 ARG A CA 1
ATOM 1402 C C . ARG A 1 179 ? -5.287 11.968 11.731 1.00 94.56 179 ARG A C 1
ATOM 1404 O O . ARG A 1 179 ? -6.084 12.903 11.698 1.00 94.56 179 ARG A O 1
ATOM 1411 N N . LEU A 1 180 ? -3.977 12.124 11.917 1.00 94.19 180 LEU A N 1
ATOM 1412 C CA . LEU A 1 180 ? -3.360 13.427 12.153 1.00 94.19 180 LEU A CA 1
ATOM 1413 C C . LEU A 1 180 ? -3.138 14.204 10.852 1.00 94.19 180 LEU A C 1
ATOM 1415 O O . LEU A 1 180 ? -3.560 15.350 10.751 1.00 94.19 180 LEU A O 1
ATOM 1419 N N . GLU A 1 181 ? -2.509 13.570 9.865 1.00 93.50 181 GLU A N 1
ATOM 1420 C CA . GLU A 1 181 ? -2.058 14.234 8.635 1.00 93.50 181 GLU A CA 1
ATOM 1421 C C . GLU A 1 181 ? -3.118 14.239 7.528 1.00 93.50 181 GLU A C 1
ATOM 1423 O O . GLU A 1 181 ? -3.016 15.017 6.585 1.00 93.50 181 GLU A O 1
ATOM 1428 N N . GLN A 1 182 ? -4.128 13.363 7.617 1.00 92.81 182 GLN A N 1
ATOM 1429 C CA . GLN A 1 182 ? -5.201 13.210 6.624 1.00 92.81 182 GLN A CA 1
ATOM 1430 C C . GLN A 1 182 ? -4.688 13.235 5.171 1.00 92.81 182 GLN A C 1
ATOM 1432 O O . GLN A 1 182 ? -5.105 14.080 4.372 1.00 92.81 182 GLN A O 1
ATOM 1437 N N . PRO A 1 183 ? -3.792 12.298 4.805 1.00 94.38 183 PRO A N 1
ATOM 1438 C CA . PRO A 1 183 ? -3.134 12.300 3.507 1.00 94.38 183 PRO A CA 1
ATOM 1439 C C . PRO A 1 183 ? -4.129 12.269 2.341 1.00 94.38 183 PRO A C 1
ATOM 1441 O O . PRO A 1 183 ? -5.273 11.812 2.459 1.00 94.38 183 PRO A O 1
ATOM 1444 N N . GLN A 1 184 ? -3.662 12.734 1.179 1.00 94.12 184 GLN A N 1
ATOM 1445 C CA . GLN A 1 184 ? -4.451 12.729 -0.049 1.00 94.12 184 GLN A CA 1
ATOM 1446 C C . GLN A 1 184 ? -4.945 11.311 -0.374 1.00 94.12 184 GLN A C 1
ATOM 1448 O O . GLN A 1 184 ? -4.225 10.324 -0.197 1.00 94.12 184 GLN A O 1
ATOM 1453 N N . ALA A 1 185 ? -6.191 11.211 -0.841 1.00 95.06 185 ALA A N 1
ATOM 1454 C CA . ALA A 1 185 ? -6.753 9.944 -1.285 1.00 95.06 185 ALA A CA 1
ATOM 1455 C C . ALA A 1 185 ? -6.016 9.451 -2.539 1.00 95.06 185 ALA A C 1
ATOM 1457 O O . ALA A 1 185 ? -5.865 10.181 -3.522 1.00 95.06 185 ALA A O 1
ATOM 1458 N N . TRP A 1 186 ? -5.569 8.204 -2.490 1.00 95.44 186 TRP A N 1
ATOM 1459 C CA . TRP A 1 186 ? -5.063 7.479 -3.636 1.00 95.44 186 TRP A CA 1
ATOM 1460 C C . TRP A 1 186 ? -6.202 7.205 -4.618 1.00 95.44 186 TRP A C 1
ATOM 1462 O O . TRP A 1 186 ? -7.343 6.946 -4.233 1.00 95.44 186 TRP A O 1
ATOM 1472 N N . GLN A 1 187 ? -5.870 7.264 -5.900 1.00 92.31 187 GLN A N 1
ATOM 1473 C CA . GLN A 1 187 ? -6.769 6.917 -6.987 1.00 92.31 187 GLN A CA 1
ATOM 1474 C C . GLN A 1 187 ? -6.010 6.033 -7.975 1.00 92.31 187 GLN A C 1
ATOM 1476 O O . GLN A 1 187 ? -4.806 6.246 -8.171 1.00 92.31 187 GLN A O 1
ATOM 1481 N N . PRO A 1 188 ? -6.688 5.064 -8.611 1.00 90.75 188 PRO A N 1
ATOM 1482 C CA . PRO A 1 188 ? -6.076 4.279 -9.664 1.00 90.75 188 PRO A CA 1
ATOM 1483 C C . PRO A 1 188 ? -5.604 5.196 -10.791 1.00 90.75 188 PRO A C 1
ATOM 1485 O O . PRO A 1 188 ? -6.241 6.194 -11.136 1.00 90.75 188 PRO A O 1
ATOM 1488 N N . GLU A 1 189 ? -4.454 4.859 -11.368 1.00 88.19 189 GLU A N 1
ATOM 1489 C CA . GLU A 1 189 ? -3.946 5.591 -12.521 1.00 88.19 189 GLU A CA 1
ATOM 1490 C C . GLU A 1 189 ? -4.907 5.433 -13.700 1.00 88.19 189 GLU A C 1
ATOM 1492 O O . GLU A 1 189 ? -5.434 4.345 -13.936 1.00 88.19 189 GLU A O 1
ATOM 1497 N N . SER A 1 190 ? -5.109 6.509 -14.463 1.00 89.81 190 SER A N 1
ATOM 1498 C CA . SER A 1 190 ? -5.902 6.429 -15.687 1.00 89.81 190 SER A CA 1
ATOM 1499 C C . SER A 1 190 ? -5.267 5.458 -16.683 1.00 89.81 190 SER A C 1
ATOM 1501 O O . SER A 1 190 ? -4.037 5.339 -16.757 1.00 89.81 190 SER A O 1
ATOM 1503 N N . ASP A 1 191 ? -6.098 4.805 -17.497 1.00 88.00 191 ASP A N 1
ATOM 1504 C CA . ASP A 1 191 ? -5.629 3.810 -18.465 1.00 88.00 191 ASP A CA 1
ATOM 1505 C C . ASP A 1 191 ? -4.547 4.368 -19.396 1.00 88.00 191 ASP A C 1
ATOM 1507 O O . ASP A 1 191 ? -3.538 3.704 -19.623 1.00 88.00 191 ASP A O 1
ATOM 1511 N N . GLY A 1 192 ? -4.684 5.622 -19.842 1.00 92.12 192 GLY A N 1
ATOM 1512 C CA . GLY A 1 192 ? -3.673 6.289 -20.667 1.00 92.12 192 GLY A CA 1
ATOM 1513 C C . GLY A 1 192 ? -2.319 6.460 -19.964 1.00 92.12 192 GLY A C 1
ATOM 1514 O O . GLY A 1 192 ? -1.276 6.198 -20.562 1.00 92.12 192 GLY A O 1
ATOM 1515 N N . LYS A 1 193 ? -2.302 6.828 -18.672 1.00 90.94 193 LYS A N 1
ATOM 1516 C CA . LYS A 1 193 ? -1.052 6.922 -17.890 1.00 90.94 193 LYS A CA 1
ATOM 1517 C C . LYS A 1 193 ? -0.408 5.550 -17.712 1.00 90.94 193 LYS A C 1
ATOM 1519 O O . LYS A 1 193 ? 0.808 5.420 -17.866 1.00 90.94 193 LYS A O 1
ATOM 1524 N N . ARG A 1 194 ? -1.217 4.525 -17.430 1.00 87.75 194 ARG A N 1
ATOM 1525 C CA . ARG A 1 194 ? -0.748 3.141 -17.299 1.00 87.75 194 ARG A CA 1
ATOM 1526 C C . ARG A 1 194 ? -0.142 2.635 -18.611 1.00 87.75 194 ARG A C 1
ATOM 1528 O O . ARG A 1 194 ? 0.953 2.079 -18.603 1.00 87.75 194 ARG A O 1
ATOM 1535 N N . GLN A 1 195 ? -0.818 2.863 -19.737 1.00 92.19 195 GLN A N 1
ATOM 1536 C CA . GLN A 1 195 ? -0.334 2.496 -21.071 1.00 92.19 195 GLN A CA 1
ATOM 1537 C C . GLN A 1 195 ? 0.988 3.187 -21.409 1.00 92.19 195 GLN A C 1
ATOM 1539 O O . GLN A 1 195 ? 1.936 2.514 -21.806 1.00 92.19 195 GLN A O 1
ATOM 1544 N N . LEU A 1 196 ? 1.087 4.500 -21.184 1.00 95.56 196 LEU A N 1
ATOM 1545 C CA . LEU A 1 196 ? 2.315 5.256 -21.426 1.00 95.56 196 LEU A CA 1
ATOM 1546 C C . LEU A 1 196 ? 3.496 4.696 -20.622 1.00 95.56 196 LEU A C 1
ATOM 1548 O O . LEU A 1 196 ? 4.565 4.470 -21.183 1.00 95.56 196 LEU A O 1
ATOM 1552 N N . LYS A 1 197 ? 3.299 4.411 -19.329 1.00 92.56 197 LYS A N 1
ATOM 1553 C CA . LYS A 1 197 ? 4.331 3.788 -18.485 1.00 92.56 197 LYS A CA 1
ATOM 1554 C C . LYS A 1 197 ? 4.757 2.415 -18.999 1.00 92.56 197 LYS A C 1
ATOM 1556 O O . LYS A 1 197 ? 5.945 2.106 -18.984 1.00 92.56 197 LYS A O 1
ATOM 1561 N N . ASN A 1 198 ? 3.807 1.599 -19.454 1.00 91.62 198 ASN A N 1
ATOM 1562 C CA . ASN A 1 198 ? 4.102 0.277 -20.005 1.00 91.62 198 ASN A CA 1
ATOM 1563 C C . ASN A 1 198 ? 4.928 0.374 -21.294 1.00 91.62 198 ASN A C 1
ATOM 1565 O O . ASN A 1 198 ? 5.912 -0.350 -21.440 1.00 91.62 198 ASN A O 1
ATOM 1569 N N . ILE A 1 199 ? 4.569 1.292 -22.195 1.00 96.81 199 ILE A N 1
ATOM 1570 C CA . ILE A 1 199 ? 5.326 1.559 -23.425 1.00 96.81 199 ILE A CA 1
ATOM 1571 C C . ILE A 1 199 ? 6.730 2.060 -23.081 1.00 96.81 199 ILE A C 1
ATOM 1573 O O . ILE A 1 199 ? 7.707 1.539 -23.607 1.00 96.81 199 ILE A O 1
ATOM 1577 N N . HIS A 1 200 ? 6.847 3.015 -22.158 1.00 97.00 200 HIS A N 1
ATOM 1578 C CA . HIS A 1 200 ? 8.136 3.551 -21.731 1.00 97.00 200 HIS A CA 1
ATOM 1579 C C . HIS A 1 200 ? 9.054 2.460 -21.164 1.00 97.00 200 HIS A C 1
ATOM 1581 O O . HIS A 1 200 ? 10.177 2.298 -21.632 1.00 97.00 200 HIS A O 1
ATOM 1587 N N . ARG A 1 201 ? 8.540 1.623 -20.254 1.00 94.69 201 ARG A N 1
ATOM 1588 C CA . ARG A 1 201 ? 9.276 0.466 -19.722 1.00 94.69 201 ARG A CA 1
ATOM 1589 C C . ARG A 1 201 ? 9.709 -0.495 -20.828 1.00 94.69 201 ARG A C 1
ATOM 1591 O O . ARG A 1 201 ? 10.802 -1.052 -20.774 1.00 94.69 201 ARG A O 1
ATOM 1598 N N . ARG A 1 202 ? 8.860 -0.712 -21.838 1.00 97.19 202 ARG A N 1
ATOM 1599 C CA . ARG A 1 202 ? 9.201 -1.570 -22.978 1.00 97.19 202 ARG A CA 1
ATOM 1600 C C . ARG A 1 202 ? 10.337 -0.977 -23.809 1.00 97.19 202 ARG A C 1
ATOM 1602 O O . ARG A 1 202 ? 11.213 -1.725 -24.233 1.00 97.19 202 ARG A O 1
ATOM 1609 N N . ILE A 1 203 ? 10.341 0.336 -24.013 1.00 98.06 203 ILE A N 1
ATOM 1610 C CA . ILE A 1 203 ? 11.433 1.040 -24.693 1.00 98.06 203 ILE A CA 1
ATOM 1611 C C . ILE A 1 203 ? 12.741 0.850 -23.917 1.00 98.06 203 ILE A C 1
ATOM 1613 O O . ILE A 1 203 ? 13.726 0.431 -24.514 1.00 98.06 203 ILE A O 1
ATOM 1617 N N . GLU A 1 204 ? 12.744 1.056 -22.597 1.00 97.62 204 GLU A N 1
ATOM 1618 C CA . GLU A 1 204 ? 13.939 0.856 -21.759 1.00 97.62 204 GLU A CA 1
ATOM 1619 C C . GLU A 1 204 ? 14.493 -0.574 -21.858 1.00 97.62 204 GLU A C 1
ATOM 1621 O O . GLU A 1 204 ? 15.697 -0.768 -22.016 1.00 97.62 204 GLU A O 1
ATOM 1626 N N . GLN A 1 205 ? 13.617 -1.585 -21.836 1.00 96.94 205 GLN A N 1
ATOM 1627 C CA . GLN A 1 205 ? 14.010 -2.988 -22.007 1.00 96.94 205 GLN A CA 1
ATOM 1628 C C . GLN A 1 205 ? 14.658 -3.250 -23.371 1.00 96.94 205 GLN A C 1
ATOM 1630 O O . GLN A 1 205 ? 15.685 -3.920 -23.448 1.00 96.94 205 GLN A O 1
ATOM 1635 N N . LEU A 1 206 ? 14.064 -2.731 -24.450 1.00 97.94 206 LEU A N 1
ATOM 1636 C CA . LEU A 1 206 ? 14.605 -2.896 -25.800 1.00 97.94 206 LEU A CA 1
ATOM 1637 C C . LEU A 1 206 ? 15.940 -2.167 -25.959 1.00 97.94 206 LEU A C 1
ATOM 1639 O O . LEU A 1 206 ? 16.860 -2.711 -26.561 1.00 97.94 206 LEU A O 1
ATOM 1643 N N . MET A 1 207 ? 16.077 -0.975 -25.376 1.00 97.50 207 MET A N 1
ATOM 1644 C CA . MET A 1 207 ? 17.343 -0.246 -25.358 1.00 97.50 207 MET A CA 1
ATOM 1645 C C . MET A 1 207 ? 18.436 -1.033 -24.632 1.00 97.50 207 MET A C 1
ATOM 1647 O O . MET A 1 207 ? 19.549 -1.123 -25.145 1.00 97.50 207 MET A O 1
ATOM 1651 N N . ALA A 1 208 ? 18.120 -1.647 -23.487 1.00 96.88 208 ALA A N 1
ATOM 1652 C CA . ALA A 1 208 ? 19.064 -2.490 -22.759 1.00 96.88 208 ALA A CA 1
ATOM 1653 C C . ALA A 1 208 ? 19.533 -3.691 -23.601 1.00 96.88 208 ALA A C 1
ATOM 1655 O O . ALA A 1 208 ? 20.730 -3.969 -23.643 1.00 96.88 208 ALA A O 1
ATOM 1656 N N . ILE A 1 209 ? 18.617 -4.344 -24.328 1.00 97.50 209 ILE A N 1
ATOM 1657 C CA . ILE A 1 209 ? 18.947 -5.445 -25.249 1.00 97.50 209 ILE A CA 1
ATOM 1658 C C . ILE A 1 209 ? 19.840 -4.948 -26.391 1.00 97.50 209 ILE A C 1
ATOM 1660 O O . ILE A 1 209 ? 20.871 -5.552 -26.661 1.00 97.50 209 ILE A O 1
ATOM 1664 N N . CYS A 1 210 ? 19.502 -3.827 -27.034 1.00 96.38 210 CYS A N 1
ATOM 1665 C CA . CYS A 1 210 ? 20.321 -3.268 -28.112 1.00 96.38 210 CYS A CA 1
ATOM 1666 C C . CYS A 1 210 ? 21.752 -2.966 -27.652 1.00 96.38 210 CYS A C 1
ATOM 1668 O O . CYS A 1 210 ? 22.702 -3.293 -28.358 1.00 96.38 210 CYS A O 1
ATOM 1670 N N . VAL A 1 211 ? 21.917 -2.363 -26.471 1.00 96.50 211 VAL A N 1
ATOM 1671 C CA . VAL A 1 211 ? 23.243 -2.084 -25.898 1.00 96.50 211 VAL A CA 1
ATOM 1672 C C . VAL A 1 211 ? 23.990 -3.384 -25.602 1.00 96.50 211 VAL A C 1
ATOM 1674 O O . VAL A 1 211 ? 25.173 -3.497 -25.912 1.00 96.50 211 VAL A O 1
ATOM 1677 N N . GLN A 1 212 ? 23.305 -4.381 -25.042 1.00 96.25 212 GLN A N 1
ATOM 1678 C CA . GLN A 1 212 ? 23.896 -5.688 -24.776 1.00 96.25 212 GLN A CA 1
ATOM 1679 C C . GLN A 1 212 ? 24.398 -6.353 -26.064 1.00 96.25 212 GLN A C 1
ATOM 1681 O O . GLN A 1 212 ? 25.533 -6.822 -26.097 1.00 96.25 212 GLN A O 1
ATOM 1686 N N . GLU A 1 213 ? 23.603 -6.348 -27.133 1.00 95.44 213 GLU A N 1
ATOM 1687 C CA . GLU A 1 213 ? 23.990 -6.937 -28.419 1.00 95.44 213 GLU A CA 1
ATOM 1688 C C . GLU A 1 213 ? 25.107 -6.147 -29.111 1.00 95.44 213 GLU A C 1
ATOM 1690 O O . GLU A 1 213 ? 26.032 -6.745 -29.653 1.00 95.44 213 GLU A O 1
ATOM 1695 N N . GLN A 1 214 ? 25.113 -4.814 -29.014 1.00 93.81 214 GLN A N 1
ATOM 1696 C CA . GLN A 1 214 ? 26.236 -4.000 -29.495 1.00 93.81 214 GLN A CA 1
ATOM 1697 C C . GLN A 1 214 ? 27.542 -4.357 -28.781 1.00 93.81 214 GLN A C 1
ATOM 1699 O O . GLN A 1 214 ? 28.572 -4.522 -29.433 1.00 93.81 214 GLN A O 1
ATOM 1704 N N . ASN A 1 215 ? 27.498 -4.527 -27.459 1.00 94.25 215 ASN A N 1
ATOM 1705 C CA . ASN A 1 215 ? 28.667 -4.936 -26.684 1.00 94.25 215 ASN A CA 1
ATOM 1706 C C . ASN A 1 215 ? 29.130 -6.353 -27.065 1.00 94.25 215 ASN A C 1
ATOM 1708 O O . ASN A 1 215 ? 30.330 -6.602 -27.136 1.00 94.25 215 ASN A O 1
ATOM 1712 N N . ARG A 1 216 ? 28.201 -7.276 -27.355 1.00 93.56 216 ARG A N 1
ATOM 1713 C CA . ARG A 1 216 ? 28.533 -8.633 -27.824 1.00 93.56 216 ARG A CA 1
ATOM 1714 C C . ARG A 1 216 ? 29.193 -8.615 -29.204 1.00 93.56 216 ARG A C 1
ATOM 1716 O O . ARG A 1 216 ? 30.216 -9.266 -29.376 1.00 93.56 216 ARG A O 1
ATOM 1723 N N . LEU A 1 217 ? 28.666 -7.834 -30.149 1.00 91.94 217 LEU A N 1
ATOM 1724 C CA . LEU A 1 217 ? 29.225 -7.694 -31.502 1.00 91.94 217 LEU A CA 1
ATOM 1725 C C . LEU A 1 217 ? 30.646 -7.114 -31.506 1.00 91.94 217 LEU A C 1
ATOM 1727 O O . LEU A 1 217 ? 31.466 -7.499 -32.336 1.00 91.94 217 LEU A O 1
ATOM 1731 N N . GLN A 1 218 ? 30.959 -6.202 -30.581 1.00 90.88 218 GLN A N 1
ATOM 1732 C CA . GLN A 1 218 ? 32.303 -5.620 -30.469 1.00 90.88 218 GLN A CA 1
ATOM 1733 C C . GLN A 1 218 ? 33.372 -6.652 -30.090 1.00 90.88 218 GLN A C 1
ATOM 1735 O O . GLN A 1 218 ? 34.519 -6.511 -30.509 1.00 90.88 218 GLN A O 1
ATOM 1740 N N . VAL A 1 219 ? 32.998 -7.667 -29.308 1.00 91.75 219 VAL A N 1
ATOM 1741 C CA . VAL A 1 219 ? 33.913 -8.692 -28.779 1.00 91.75 219 VAL A CA 1
ATOM 1742 C C . VAL A 1 219 ? 33.856 -9.993 -29.593 1.00 91.75 219 VAL A C 1
ATOM 1744 O O . VAL A 1 219 ? 34.733 -10.836 -29.449 1.00 91.75 219 VAL A O 1
ATOM 1747 N N . ALA A 1 220 ? 32.848 -10.166 -30.453 1.00 86.50 220 ALA A N 1
ATOM 1748 C CA . ALA A 1 220 ? 32.711 -11.344 -31.305 1.00 86.50 220 ALA A CA 1
ATOM 1749 C C . ALA A 1 220 ? 33.855 -11.459 -32.328 1.00 86.50 220 ALA A C 1
ATOM 1751 O O . ALA A 1 220 ? 34.366 -10.452 -32.824 1.00 86.50 220 ALA A O 1
ATOM 1752 N N . ASP A 1 221 ? 34.218 -12.691 -32.681 1.00 85.88 221 ASP A N 1
ATOM 1753 C CA . ASP A 1 221 ? 35.119 -12.979 -33.800 1.00 85.88 221 ASP A CA 1
ATOM 1754 C C . ASP A 1 221 ? 34.433 -12.660 -35.139 1.00 85.88 221 ASP A C 1
ATOM 1756 O O . ASP A 1 221 ? 33.210 -12.740 -35.248 1.00 85.88 221 ASP A O 1
ATOM 1760 N N . GLU A 1 222 ? 35.199 -12.331 -36.187 1.00 83.19 222 GLU A N 1
ATOM 1761 C CA . GLU A 1 222 ? 34.642 -11.976 -37.510 1.00 83.19 222 GLU A CA 1
ATOM 1762 C C . GLU A 1 222 ? 33.722 -13.045 -38.108 1.00 83.19 222 GLU A C 1
ATOM 1764 O O . GLU A 1 222 ? 32.806 -12.706 -38.848 1.00 83.19 222 GLU A O 1
ATOM 1769 N N . CYS A 1 223 ? 33.917 -14.322 -37.769 1.00 83.94 223 CYS A N 1
ATOM 1770 C CA . CYS A 1 223 ? 33.060 -15.402 -38.255 1.00 83.94 223 CYS A CA 1
ATOM 1771 C C . CYS A 1 223 ? 31.645 -15.405 -37.645 1.00 83.94 223 CYS A C 1
ATOM 1773 O O . CYS A 1 223 ? 30.785 -16.130 -38.143 1.00 83.94 223 CYS A O 1
ATOM 1775 N N . VAL A 1 224 ? 31.401 -14.624 -36.585 1.00 75.31 224 VAL A N 1
ATOM 1776 C CA . VAL A 1 224 ? 30.118 -14.545 -35.855 1.00 75.31 224 VAL A CA 1
ATOM 1777 C C . VAL A 1 224 ? 29.553 -13.112 -35.827 1.00 75.31 224 VAL A C 1
ATOM 1779 O O . VAL A 1 224 ? 28.516 -12.879 -35.206 1.00 75.31 224 VAL A O 1
ATOM 1782 N N . LYS A 1 225 ? 30.226 -12.146 -36.467 1.00 64.44 225 LYS A N 1
ATOM 1783 C CA . LYS A 1 225 ? 29.737 -10.765 -36.626 1.00 64.44 225 LYS A CA 1
ATOM 1784 C C . LYS A 1 225 ? 28.705 -10.669 -37.742 1.00 64.44 225 LYS A C 1
ATOM 1786 O O . LYS A 1 225 ? 27.680 -9.993 -37.503 1.00 64.44 225 LYS A O 1
#

pLDDT: mean 76.32, std 24.79, range [30.41, 98.06]

InterPro domains:
  IPR002525 Transposase IS110-like, N-terminal [PF01548] (76-218)
  IPR047650 Transposase IS110-like [PTHR33055] (70-218)

Sequence (225 aa):
MLACNGKQVAPAGGQAFWPHPTYAKIYPPYDTRITCIGRKPCPKIGAYGFFLPKHNSIMATSPNRKVCTMTTIYLGLDISKDKIDTVTNQTPHITVSNDATGYRALLDYLHGHQINPSQIHACCESTNIYYLGIAQYLYSHHIKISVVNPIAIKAYAKMQLRRVKTDKQDVKLIADYCRLEQPQAWQPESDGKRQLKNIHRRIEQLMAICVQEQNRLQVADECVK

Secondary structure (DSSP, 8-state):
-------------PPP-PPPTTGGGSSPPP---------PPPPP------------------TT-------PEEEEEEE-SSEEEEEESSS--EEEESSHHHHHHHHHHHHHTT--GGGEEEEEE-SSTTHHHHHHHHHHTT-EEEEE-HHHHHHHHHHTT-----HHHHHHHHHHHHHHH-PPPP-PPPHHHHHHHHHHHHHHHHHHHHHHHHHHHHHS-GGG-